Protein 3LEZ (pdb70)

Radius of gyration: 17.23 Å; Cα contacts (8 Å, |Δi|>4): 605; chains: 1; bounding box: 49×48×33 Å

Organism: Oceanobacillus iheyensis (strain DSM 14371 / CIP 107618 / JCM 11309 / KCTC 3954 / HTE831) (NCBI:txid221109)

Nearest PDB structures (foldseek):
  3lez-assembly1_A  TM=1.004E+00  e=1.311E-54  Oceanobacillus iheyensis
  2y91-assembly2_B  TM=9.901E-01  e=2.830E-39  Bacillus licheniformis
  6w34-assembly1_A  TM=9.879E-01  e=1.979E-39  Bacillus cereus ATCC 14579
  5zg6-assembly2_A  TM=9.882E-01  e=6.522E-39  Bacillus licheniformis
  6w33-assembly2_B  TM=9.896E-01  e=7.348E-39  Bacillus cereus ATCC 14579

Sequence (260 aa):
GSEDLKKLEEEFDVRLGVYAIDTGADKEISYRENERFAYTSTFKPLAVGAVLQTKSDEELEETIITYSEEDLVTTYSPITEQHVDEGMTLVEIADAAIIRRYSSDNTAGNLLLEEAMGGPDEELETTIILRDIIGDEETIEEMDRYETELNEAKPGDIRDTSTAKAMATTTLQQQYVLEDDVLDADRRREEEVLTNMLINNTTGDALIRAGVVPDGWTVGDKTGAGGYGTRNDIGIIIWPEGDEEPIVIAIMMSSSRDEEDADYDDKLIEKATEIVLQELRN

B-factor: mean 23.98, std 13.35, range [8.37, 74.89]

Solvent-accessible surface area: 11218 Å² total; per-residue (Å²): 90,20,130,67,0,132,130,6,19,150,102,30,89,20,78,0,0,0,18,0,48,0,42,31,56,125,83,82,13,20,13,93,45,101,57,80,4,6,1,0,11,0,0,0,0,0,0,0,0,0,1,9,58,65,46,47,90,126,70,14,134,98,76,40,101,19,43,107,147,72,37,43,105,134,4,35,46,0,90,114,59,34,144,100,7,7,30,6,53,89,0,2,41,1,0,0,57,75,18,0,16,2,0,0,12,15,0,1,101,29,13,52,6,8,89,98,0,30,74,40,0,73,117,37,62,6,146,24,0,42,2,59,36,83,8,49,119,2,27,72,16,112,79,91,34,84,98,0,7,0,8,0,88,11,0,0,54,4,0,31,52,0,5,47,68,121,36,2,103,70,104,31,56,110,58,0,23,68,12,1,49,83,10,67,49,0,105,42,2,0,50,42,8,20,66,146,55,52,57,6,0,0,0,6,3,39,25,23,31,2,1,24,0,0,0,0,0,0,58,2,112,59,149,78,105,19,0,0,0,0,0,0,1,10,61,124,123,116,129,22,112,96,68,40,112,3,0,30,77,0,0,69,23,0,13,112,73,6,80,149

CATH classification: 3.40.710.10

Secondary structure (DSSP, 8-state):
--HHHHHHHHHHT-EEEEEEEETTTTEEEEESTTSEEE-GGGGHHHHHHHHHHH--HHHHHSEE---GGGPPSS-TTGGG-TTT-EEHHHHHHHHHHH--HHHHHHHHHHTTSHHHHHHHHHHTT--S-B----TTGGG---TT--TTEEEHHHHHHHHHHHHTSSSS-HHHHHHHHHHHHT-SS-TTTGGGGS-TT-EEEEEEEEETTTEEEEEEEEE-TTTPPPEEEEEEEE-SSTT----THHHHHHHHHHHHHHT-

InterPro domains:
  IPR000871 Beta-lactamase, class-A [PR00118] (48-72)
  IPR000871 Beta-lactamase, class-A [PR00118] (79-96)
  IPR000871 Beta-lactamase, class-A [PR00118] (119-144)
  IPR000871 Beta-lactamase, class-A [PR00118] (155-179)
  IPR000871 Beta-lactamase, class-A [PR00118] (181-206)
  IPR000871 Beta-lactamase, class-A [PR00118] (217-232)
  IPR000871 Beta-lactamase, class-A [PR00118] (234-249)
  IPR000871 Beta-lactamase, class-A [PTHR35333] (40-302)
  IPR012338 Beta-lactamase/transpeptidase-like [G3DSA:3.40.710.10] (45-304)
  IPR012338 Beta-lactamase/transpeptidase-like [SSF56601] (47-300)
  IPR023650 Beta-lactamase, class-A active site [PS00146] (81-96)
  IPR045155 Beta-lactamase class A, catalytic domain [PF13354] (47-301)

Foldseek 3Di:
DDDVLVVLCVVFVWDKWKWKAFPQLRDIDTDQQFDKWQCALLCLLLLLLLCLLPDDPCLQADFDADAPVLADPAAVPVNVQNPPGDGLLVLSLCCFQVVGQSSQVVSQVSQPHQVSSVVSLVVLPQPFAAEDDGPPVSQQTPPPDRYNMGGFNSSLVSVCCRQPNPSHDPVSSVSSQVSQQNRDPDCLALVLQDDPQKTKGKGWRAGFQQKTKMWIKIQGHDRRGIMTMIMIMGHDDGHDHGDRVSRSVVNNVRCVVSVD

Structure (mmCIF, N/CA/C/O backbone):
data_3LEZ
#
_entry.id   3LEZ
#
_cell.length_a   55.980
_cell.length_b   55.980
_cell.length_c   165.890
_cell.angle_alpha   90.00
_cell.angle_beta   90.00
_cell.angle_gamma   120.00
#
_symmetry.space_group_name_H-M   'P 31 2 1'
#
loop_
_entity.id
_entity.type
_entity.pdbx_description
1 polymer Beta-lactamase
2 non-polymer 'CALCIUM ION'
3 non-polymer 'CHLORIDE ION'
4 non-polymer '4-(2-HYDROXYETHYL)-1-PIPERAZINE ETHANESULFONIC ACID'
5 water water
#
loop_
_atom_site.group_PDB
_atom_site.id
_atom_site.type_symbol
_atom_site.label_atom_id
_atom_site.label_alt_id
_atom_site.label_comp_id
_atom_site.label_asym_id
_atom_site.label_entity_id
_atom_site.label_seq_id
_atom_site.pdbx_PDB_ins_code
_atom_site.Cartn_x
_atom_site.Cartn_y
_atom_site.Cartn_z
_atom_site.occupancy
_atom_site.B_iso_or_equiv
_atom_site.auth_seq_id
_atom_site.auth_comp_id
_atom_site.auth_asym_id
_atom_site.auth_atom_id
_atom_site.pdbx_PDB_model_num
ATOM 1 N N . GLY A 1 1 ? -3.606 0.976 4.260 0.59 44.84 45 GLY A N 1
ATOM 2 C CA . GLY A 1 1 ? -4.547 -0.062 4.682 0.59 45.73 45 GLY A CA 1
ATOM 3 C C . GLY A 1 1 ? -5.382 0.335 5.894 0.59 46.81 45 GLY A C 1
ATOM 4 O O . GLY A 1 1 ? -5.623 1.513 6.102 0.59 46.91 45 GLY A O 1
ATOM 5 N N . SER A 1 2 ? -5.826 -0.643 6.696 0.73 47.24 46 SER A N 1
ATOM 6 C CA . SER A 1 2 ? -6.760 -0.427 7.846 0.73 47.82 46 SER A CA 1
ATOM 7 C C . SER A 1 2 ? -6.518 0.699 8.868 0.73 47.67 46 SER A C 1
ATOM 8 O O . SER A 1 2 ? -5.435 0.933 9.287 0.73 47.07 46 SER A O 1
ATOM 11 N N . GLU A 1 3 ? -7.578 1.366 9.295 1.00 47.83 47 GLU A N 1
ATOM 12 C CA . GLU A 1 3 ? -7.441 2.676 9.919 1.00 47.00 47 GLU A CA 1
ATOM 13 C C . GLU A 1 3 ? -7.183 2.600 11.425 1.00 42.41 47 GLU A C 1
ATOM 14 O O . GLU A 1 3 ? -6.469 3.433 11.990 1.00 41.50 47 GLU A O 1
ATOM 20 N N . ASP A 1 4 ? -7.780 1.611 12.079 1.00 38.20 48 ASP A N 1
ATOM 21 C CA . ASP A 1 4 ? -7.518 1.393 13.495 1.00 34.89 48 ASP A CA 1
ATOM 22 C C . ASP A 1 4 ? -6.098 0.876 13.665 1.00 31.18 48 ASP A C 1
ATOM 23 O O . ASP A 1 4 ? -5.471 1.081 14.703 1.00 30.73 48 ASP A O 1
ATOM 28 N N . LEU A 1 5 ? -5.588 0.210 12.634 1.00 29.78 49 LEU A N 1
ATOM 29 C CA . LEU A 1 5 ? -4.207 -0.247 12.655 1.00 27.32 49 LEU A CA 1
ATOM 30 C C . LEU A 1 5 ? -3.256 0.948 12.601 1.00 27.47 49 LEU A C 1
ATOM 31 O O . LEU A 1 5 ? -2.216 0.952 13.257 1.00 27.50 49 LEU A O 1
ATOM 36 N N . LYS A 1 6 ? -3.619 1.969 11.831 1.00 29.69 50 LYS A N 1
ATOM 37 C CA . LYS A 1 6 ? -2.815 3.185 11.772 1.00 30.64 50 LYS A CA 1
ATOM 38 C C . LYS A 1 6 ? -2.711 3.839 13.151 1.00 30.56 50 LYS A C 1
ATOM 39 O O . LYS A 1 6 ? -1.645 4.318 13.544 1.00 30.76 50 LYS A O 1
ATOM 45 N N . LYS A 1 7 ? -3.818 3.843 13.888 1.00 30.54 51 LYS A N 1
ATOM 46 C CA . LYS A 1 7 ? -3.836 4.426 15.224 1.00 30.76 51 LYS A CA 1
ATOM 47 C C . LYS A 1 7 ? -2.849 3.729 16.154 1.00 28.62 51 LYS A C 1
ATOM 48 O O . LYS A 1 7 ? -2.234 4.375 17.003 1.00 28.27 51 LYS A O 1
ATOM 54 N N . LEU A 1 8 ? -2.708 2.413 15.995 1.00 27.48 52 LEU A N 1
ATOM 55 C CA . LEU A 1 8 ? -1.797 1.623 16.828 1.00 25.95 52 LEU A CA 1
ATOM 56 C C . LEU A 1 8 ? -0.358 2.099 16.709 1.00 24.90 52 LEU A C 1
ATOM 57 O O . LEU A 1 8 ? 0.386 2.083 17.684 1.00 25.02 52 LEU A O 1
ATOM 62 N N . GLU A 1 9 ? 0.042 2.498 15.505 1.00 26.22 53 GLU A N 1
ATOM 63 C CA . GLU A 1 9 ? 1.394 3.006 15.281 1.00 27.46 53 GLU A CA 1
ATOM 64 C C . GLU A 1 9 ? 1.748 4.188 16.159 1.00 28.43 53 GLU A C 1
ATOM 65 O O . GLU A 1 9 ? 2.847 4.251 16.703 1.00 29.18 53 GLU A O 1
ATOM 71 N N . GLU A 1 10 ? 0.830 5.145 16.258 1.00 29.04 54 GLU A N 1
ATOM 72 C CA . GLU A 1 10 ? 1.030 6.306 17.112 1.00 30.37 54 GLU A CA 1
ATOM 73 C C . GLU A 1 10 ? 0.965 5.918 18.586 1.00 29.98 54 GLU A C 1
ATOM 74 O O . GLU A 1 10 ? 1.771 6.381 19.395 1.00 31.69 54 GLU A O 1
ATOM 80 N N . GLU A 1 11 ? 0.005 5.070 18.941 1.00 29.71 55 GLU A N 1
ATOM 81 C CA . GLU A 1 11 ? -0.148 4.649 20.331 1.00 30.08 55 GLU A CA 1
ATOM 82 C C . GLU A 1 11 ? 1.131 4.003 20.849 1.00 29.17 55 GLU A C 1
ATOM 83 O O . GLU A 1 11 ? 1.521 4.215 22.003 1.00 31.91 55 GLU A O 1
ATOM 89 N N . PHE A 1 12 ? 1.786 3.223 19.992 1.00 25.79 56 PHE A N 1
ATOM 90 C CA . PHE A 1 12 ? 2.937 2.436 20.414 1.00 22.96 56 PHE A CA 1
ATOM 91 C C . PHE A 1 12 ? 4.269 2.933 19.856 1.00 22.46 56 PHE A C 1
ATOM 92 O O . PHE A 1 12 ? 5.315 2.345 20.128 1.00 22.71 56 PHE A O 1
ATOM 100 N N . ASP A 1 13 ? 4.226 4.023 19.092 1.00 23.02 57 ASP A N 1
ATOM 101 C CA . ASP A 1 13 ? 5.433 4.620 18.521 1.00 22.64 57 ASP A CA 1
ATOM 102 C C . ASP A 1 13 ? 6.227 3.594 17.722 1.00 21.88 57 ASP A C 1
ATOM 103 O O . ASP A 1 13 ? 7.435 3.419 17.931 1.00 21.24 57 ASP A O 1
ATOM 108 N N . VAL A 1 14 ? 5.539 2.917 16.808 1.00 19.50 58 VAL A N 1
ATOM 109 C CA . VAL A 1 14 ? 6.153 1.878 15.998 1.00 18.21 58 VAL A CA 1
ATOM 110 C C . VAL A 1 14 ? 5.828 2.048 14.526 1.00 18.19 58 VAL A C 1
ATOM 111 O O . VAL A 1 14 ? 4.952 2.827 14.142 1.00 21.60 58 VAL A O 1
ATOM 115 N N . ARG A 1 15 ? 6.561 1.295 13.714 1.00 16.49 59 ARG A N 1
ATOM 116 C CA . ARG A 1 15 ? 6.172 1.007 12.347 1.00 16.58 59 ARG A CA 1
ATOM 117 C C . ARG A 1 15 ? 5.570 -0.395 12.387 1.00 15.87 59 ARG A C 1
ATOM 118 O O . ARG A 1 15 ? 6.178 -1.317 12.927 1.00 15.18 59 ARG A O 1
ATOM 126 N N . LEU A 1 16 ? 4.367 -0.541 11.843 1.00 15.65 60 LEU A N 1
ATOM 127 C CA . LEU A 1 16 ? 3.582 -1.769 11.963 1.00 15.00 60 LEU A CA 1
ATOM 128 C C . LEU A 1 16 ? 3.234 -2.327 10.582 1.00 14.59 60 LEU A C 1
ATOM 129 O O . LEU A 1 16 ? 2.750 -1.584 9.727 1.00 16.20 60 LEU A O 1
ATOM 134 N N . GLY A 1 17 ? 3.473 -3.622 10.382 1.00 13.24 61 GLY A N 1
ATOM 135 C CA . GLY A 1 17 ? 3.084 -4.323 9.171 1.00 12.89 61 GLY A CA 1
ATOM 136 C C . GLY A 1 17 ? 2.139 -5.459 9.509 1.00 12.39 61 GLY A C 1
ATOM 137 O O . GLY A 1 17 ? 2.417 -6.267 10.392 1.00 13.70 61 GLY A O 1
ATOM 138 N N . VAL A 1 18 ? 1.017 -5.533 8.806 1.00 12.73 62 VAL A N 1
ATOM 139 C CA . VAL A 1 18 ? 0.026 -6.566 9.072 1.00 13.23 62 VAL A CA 1
ATOM 140 C C . VAL A 1 18 ? -0.487 -7.167 7.763 1.00 13.21 62 VAL A C 1
ATOM 141 O O . VAL A 1 18 ? -0.769 -6.436 6.802 1.00 13.18 62 VAL A O 1
ATOM 145 N N . TYR A 1 19 ? -0.600 -8.491 7.721 1.00 12.29 63 TYR A N 1
ATOM 146 C CA . TYR A 1 19 ? -1.291 -9.174 6.634 1.00 11.91 63 TYR A CA 1
ATOM 147 C C . TYR A 1 19 ? -2.083 -10.329 7.204 1.00 11.68 63 TYR A C 1
ATOM 148 O O . TYR A 1 19 ? -1.537 -11.172 7.898 1.00 12.80 63 TYR A O 1
ATOM 157 N N . ALA A 1 20 ? -3.364 -10.387 6.894 1.00 12.35 64 ALA A N 1
ATOM 158 C CA . ALA A 1 20 ? -4.182 -11.501 7.354 1.00 13.46 64 ALA A CA 1
ATOM 159 C C . ALA A 1 20 ? -5.212 -11.840 6.301 1.00 14.16 64 ALA A C 1
ATOM 160 O O . ALA A 1 20 ? -5.891 -10.957 5.780 1.00 16.43 64 ALA A O 1
ATOM 162 N N . ILE A 1 21 ? -5.330 -13.121 5.984 1.00 14.23 65 ILE A N 1
ATOM 163 C CA . ILE A 1 21 ? -6.304 -13.547 4.995 1.00 14.93 65 ILE A CA 1
ATOM 164 C C . ILE A 1 21 ? -7.149 -14.665 5.574 1.00 14.05 65 ILE A C 1
ATOM 165 O O . ILE A 1 21 ? -6.629 -15.642 6.125 1.00 14.63 65 ILE A O 1
ATOM 170 N N . ASP A 1 22 ? -8.459 -14.470 5.494 1.00 15.15 66 ASP A N 1
ATOM 171 C CA . ASP A 1 22 ? -9.431 -15.442 5.955 1.00 15.77 66 ASP A CA 1
ATOM 172 C C . ASP A 1 22 ? -9.771 -16.338 4.777 1.00 15.60 66 ASP A C 1
ATOM 173 O O . ASP A 1 22 ? -10.386 -15.889 3.800 1.00 16.33 66 ASP A O 1
ATOM 178 N N . THR A 1 23 ? -9.337 -17.593 4.841 1.00 15.23 67 THR A N 1
ATOM 179 C CA . THR A 1 23 ? -9.489 -18.493 3.702 1.00 16.06 67 THR A CA 1
ATOM 180 C C . THR A 1 23 ? -10.934 -18.932 3.497 1.00 17.73 67 THR A C 1
ATOM 181 O O . THR A 1 23 ? -11.291 -19.403 2.426 1.00 19.63 67 THR A O 1
ATOM 185 N N . GLY A 1 24 ? -11.770 -18.763 4.515 1.00 18.10 68 GLY A N 1
ATOM 186 C CA . GLY A 1 24 ? -13.168 -19.138 4.418 1.00 19.18 68 GLY A CA 1
ATOM 187 C C . GLY A 1 24 ? -14.027 -17.997 3.919 1.00 20.71 68 GLY A C 1
ATOM 188 O O . GLY A 1 24 ? -14.894 -18.192 3.074 1.00 23.39 68 GLY A O 1
ATOM 189 N N . ALA A 1 25 ? -13.778 -16.801 4.444 1.00 19.96 69 ALA A N 1
ATOM 190 C CA . ALA A 1 25 ? -14.538 -15.609 4.073 1.00 21.20 69 ALA A CA 1
ATOM 191 C C . ALA A 1 25 ? -14.000 -14.957 2.803 1.00 21.32 69 ALA A C 1
ATOM 192 O O . ALA A 1 25 ? -14.633 -14.063 2.242 1.00 24.25 69 ALA A O 1
ATOM 194 N N . ASP A 1 26 ? -12.828 -15.398 2.357 1.00 19.83 70 ASP A N 1
ATOM 195 C CA . ASP A 1 26 ? -12.225 -14.871 1.135 1.00 20.23 70 ASP A CA 1
ATOM 196 C C . ASP A 1 26 ? -12.044 -13.367 1.232 1.00 19.36 70 ASP A C 1
ATOM 197 O O . ASP A 1 26 ? -12.475 -12.618 0.342 1.00 20.29 70 ASP A O 1
ATOM 202 N N . LYS A 1 27 ? -11.395 -12.940 2.313 1.00 17.98 71 LYS A N 1
ATOM 203 C CA . LYS A 1 27 ? -11.246 -11.534 2.636 1.00 18.26 71 LYS A CA 1
ATOM 204 C C . LYS A 1 27 ? -9.879 -11.376 3.282 1.00 16.63 71 LYS A C 1
ATOM 205 O O . LYS A 1 27 ? -9.436 -12.264 4.024 1.00 16.69 71 LYS A O 1
ATOM 211 N N . GLU A 1 28 ? -9.192 -10.274 3.001 1.00 16.40 72 GLU A N 1
ATOM 212 C CA . GLU A 1 28 ? -7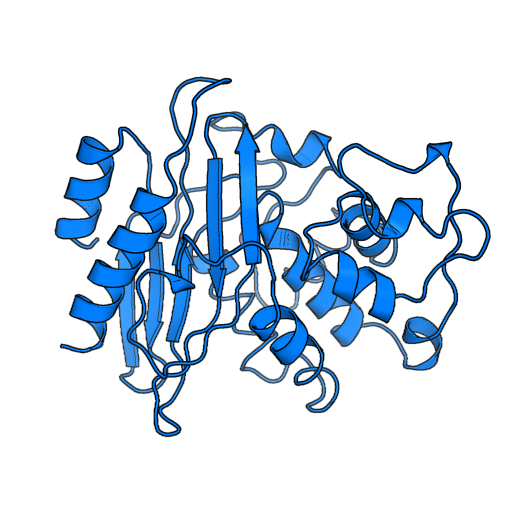.954 -9.978 3.719 1.00 17.40 72 GLU A CA 1
ATOM 213 C C . GLU A 1 28 ? -7.896 -8.558 4.215 1.00 15.95 72 GLU A C 1
ATOM 214 O O . GLU A 1 28 ? -8.558 -7.660 3.688 1.00 17.41 72 GLU A O 1
ATOM 220 N N . ILE A 1 29 ? -7.090 -8.380 5.245 1.00 15.87 73 ILE A N 1
ATOM 221 C CA . ILE A 1 29 ? -6.798 -7.083 5.796 1.00 16.70 73 ILE A CA 1
ATOM 222 C C . ILE A 1 29 ? -5.304 -6.87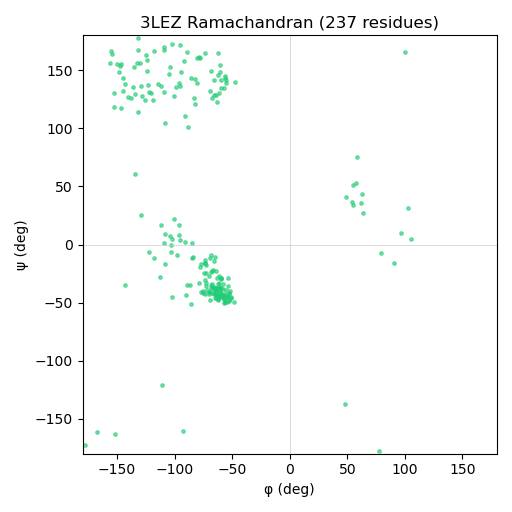7 5.764 1.00 15.46 73 ILE A C 1
ATOM 223 O O . ILE A 1 29 ? -4.560 -7.770 6.078 1.00 16.27 73 ILE A O 1
ATOM 228 N N . SER A 1 30 ? -4.887 -5.691 5.383 1.00 16.13 74 SER A N 1
ATOM 229 C CA . SER A 1 30 ? -3.495 -5.408 5.348 1.00 18.10 74 SER A CA 1
ATOM 230 C C . SER A 1 30 ? -3.123 -3.973 5.670 1.00 16.17 74 SER A C 1
ATOM 231 O O . SER A 1 30 ? -3.880 -3.088 5.451 1.00 18.63 74 SER A O 1
ATOM 234 N N . TYR A 1 31 ? -1.919 -3.808 6.156 1.00 15.30 75 TYR A N 1
ATOM 235 C CA . TYR A 1 31 ? -1.398 -2.512 6.536 1.00 14.80 75 TYR A CA 1
ATOM 236 C C . TYR A 1 31 ? 0.116 -2.541 6.394 1.00 13.94 75 TYR A C 1
ATOM 237 O O . TYR A 1 31 ? 0.759 -3.345 6.978 1.00 14.43 75 TYR A O 1
ATOM 246 N N . ARG A 1 32 ? 0.676 -1.702 5.526 1.00 15.06 76 ARG A N 1
ATOM 247 C CA . ARG A 1 32 ? 2.110 -1.711 5.250 1.00 14.58 76 ARG A CA 1
ATOM 248 C C . ARG A 1 32 ? 2.601 -3.126 4.970 1.00 14.89 76 ARG A C 1
ATOM 249 O O . ARG A 1 32 ? 3.689 -3.505 5.395 1.00 14.95 76 ARG A O 1
ATOM 257 N N . GLU A 1 33 ? 1.815 -3.894 4.225 1.00 13.90 77 GLU A N 1
ATOM 258 C CA . GLU A 1 33 ? 2.064 -5.325 4.088 1.00 13.74 77 GLU A CA 1
ATOM 259 C C . GLU A 1 33 ? 3.262 -5.655 3.198 1.00 13.72 77 GLU A C 1
ATOM 260 O O . GLU A 1 33 ? 3.730 -6.791 3.195 1.00 13.93 77 GLU A O 1
ATOM 266 N N . ASN A 1 34 ? 3.753 -4.661 2.457 1.00 13.82 78 ASN A N 1
ATOM 267 C CA . ASN A 1 34 ? 4.932 -4.844 1.611 1.00 15.35 78 ASN A CA 1
ATOM 268 C C . ASN A 1 34 ? 6.183 -4.133 2.119 1.00 15.68 78 ASN A C 1
ATOM 269 O O . ASN A 1 34 ? 7.188 -4.063 1.409 1.00 16.89 78 ASN A O 1
ATOM 274 N N . GLU A 1 35 ? 6.132 -3.597 3.336 1.00 15.19 79 GLU A N 1
ATOM 275 C CA . GLU A 1 35 ? 7.312 -2.964 3.912 1.00 15.54 79 GLU A CA 1
ATOM 276 C C . GLU A 1 35 ? 8.187 -4.004 4.596 1.00 14.60 79 GLU A C 1
ATOM 277 O O . GLU A 1 35 ? 7.680 -4.957 5.191 1.00 14.24 79 GLU A O 1
ATOM 283 N N . ARG A 1 36 ? 9.499 -3.826 4.499 1.00 14.65 80 ARG A N 1
ATOM 284 C CA . ARG A 1 36 ? 10.425 -4.794 5.081 1.00 14.36 80 ARG A CA 1
ATOM 285 C C . ARG A 1 36 ? 10.623 -4.630 6.576 1.00 13.38 80 ARG A C 1
ATOM 286 O O . ARG A 1 36 ? 10.732 -3.512 7.079 1.00 14.16 80 ARG A O 1
ATOM 294 N N . PHE A 1 37 ? 10.675 -5.774 7.252 1.00 13.20 81 PHE A N 1
ATOM 295 C CA . PHE A 1 37 ? 11.044 -5.873 8.658 1.00 12.72 81 PHE A CA 1
ATOM 296 C C . PHE A 1 37 ? 12.012 -7.041 8.785 1.00 11.55 81 PHE A C 1
ATOM 297 O O . PHE A 1 37 ? 11.953 -8.001 7.999 1.00 12.85 81 PHE A O 1
ATOM 305 N N . ALA A 1 38 ? 12.887 -6.997 9.787 1.00 12.81 82 ALA A N 1
ATOM 306 C CA . ALA A 1 38 ? 13.683 -8.174 10.120 1.00 12.39 82 ALA A CA 1
ATOM 307 C C . ALA A 1 38 ? 12.732 -9.277 10.596 1.00 11.63 82 ALA A C 1
ATOM 308 O O . ALA A 1 38 ? 11.890 -9.035 11.468 1.00 12.00 82 ALA A O 1
ATOM 310 N N . TYR A 1 39 ? 12.831 -10.480 10.036 1.00 10.75 83 TYR A N 1
ATOM 311 C CA . TYR A 1 39 ? 11.934 -11.547 10.465 1.00 11.05 83 TYR A CA 1
ATOM 312 C C . TYR A 1 39 ? 12.284 -12.134 11.839 1.00 10.34 83 TYR A C 1
ATOM 313 O O . TYR A 1 39 ? 11.405 -12.681 12.508 1.00 10.91 83 TYR A O 1
ATOM 322 N N . THR A 1 40 ? 13.549 -12.018 12.237 1.00 11.00 84 THR A N 1
ATOM 323 C CA . THR A 1 40 ? 14.036 -12.588 13.501 1.00 11.64 84 THR A CA 1
ATOM 324 C C . THR A 1 40 ? 13.568 -14.035 13.624 1.00 10.87 84 THR A C 1
ATOM 325 O O . THR A 1 40 ? 13.621 -14.773 12.639 1.00 11.13 84 THR A O 1
ATOM 329 N N . SER A 1 41 ? 13.112 -14.469 14.791 1.00 10.79 85 SER A N 1
ATOM 330 C CA . SER A 1 41 ? 12.849 -15.898 14.969 1.00 10.80 85 SER A CA 1
ATOM 331 C C . SER A 1 41 ? 11.670 -16.445 14.170 1.00 10.05 85 SER A C 1
ATOM 332 O O . SER A 1 41 ? 11.480 -17.658 14.106 1.00 11.15 85 SER A O 1
ATOM 335 N N . THR A 1 42 ? 10.892 -15.572 13.537 1.00 10.43 86 THR A N 1
ATOM 336 C CA . THR A 1 42 ? 9.785 -16.063 12.720 1.00 10.49 86 THR A CA 1
ATOM 337 C C . THR A 1 42 ? 10.238 -16.858 11.485 1.00 10.09 86 THR A C 1
ATOM 338 O O . THR A 1 42 ? 9.428 -17.553 10.886 1.00 10.86 86 THR A O 1
ATOM 342 N N . PHE A 1 43 ? 11.516 -16.793 11.115 1.00 10.06 87 PHE A N 1
ATOM 343 C CA . PHE A 1 43 ? 11.966 -17.651 10.020 1.00 10.43 87 PHE A CA 1
ATOM 344 C C . PHE A 1 43 ? 11.915 -19.121 10.412 1.00 10.16 87 PHE A C 1
ATOM 345 O O . PHE A 1 43 ? 11.870 -19.988 9.533 1.00 11.55 87 PHE A O 1
ATOM 353 N N . LYS A 1 44 ? 11.935 -19.422 11.717 1.00 10.34 88 LYS A N 1
ATOM 354 C CA . LYS A 1 44 ? 12.160 -20.800 12.136 1.00 10.41 88 LYS A CA 1
ATOM 355 C C . LYS A 1 44 ? 11.148 -21.816 11.562 1.00 10.51 88 LYS A C 1
ATOM 356 O O . LYS A 1 44 ? 11.558 -22.872 11.066 1.00 11.09 88 LYS A O 1
ATOM 362 N N . PRO A 1 45 ? 9.838 -21.505 11.595 1.00 10.10 89 PRO A N 1
ATOM 363 C CA . PRO A 1 45 ? 8.905 -22.478 11.003 1.00 10.30 89 PRO A CA 1
ATOM 364 C C . PRO A 1 45 ? 9.036 -22.582 9.475 1.0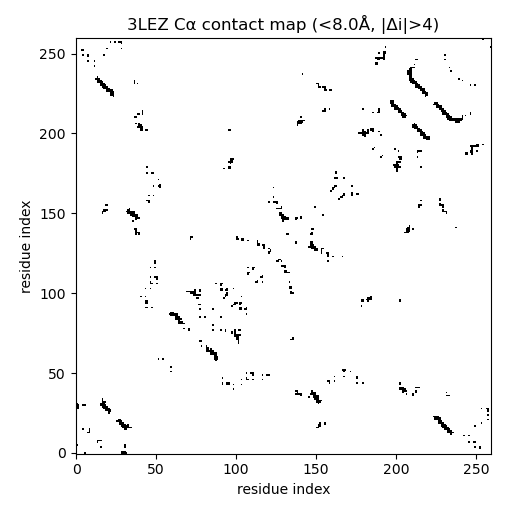0 10.20 89 PRO A C 1
ATOM 365 O O . PRO A 1 45 ? 8.668 -23.615 8.911 1.00 11.35 89 PRO A O 1
ATOM 369 N N . LEU A 1 46 ? 9.555 -21.547 8.814 1.00 10.55 90 LEU A N 1
ATOM 370 C CA . LEU A 1 46 ? 9.799 -21.648 7.370 1.00 11.18 90 LEU A CA 1
ATOM 371 C C . LEU A 1 46 ? 10.981 -22.575 7.103 1.00 11.00 90 LEU A C 1
ATOM 372 O O . LEU A 1 46 ? 10.948 -23.360 6.159 1.00 11.72 90 LEU A O 1
ATOM 377 N N . ALA A 1 47 ? 12.022 -22.493 7.934 1.00 11.43 91 ALA A N 1
ATOM 378 C CA . ALA A 1 47 ? 13.136 -23.421 7.831 1.00 11.72 91 ALA A CA 1
ATOM 379 C C . ALA A 1 47 ? 12.685 -24.856 8.122 1.00 10.70 91 ALA A C 1
ATOM 380 O O . ALA A 1 47 ? 13.089 -25.798 7.433 1.00 11.57 91 ALA A O 1
ATOM 382 N N . VAL A 1 48 ? 11.824 -25.028 9.126 1.00 10.99 92 VAL A N 1
ATOM 383 C CA . VAL A 1 48 ? 11.261 -26.344 9.410 1.00 11.52 92 VAL A CA 1
ATOM 384 C C . VAL A 1 48 ? 10.434 -26.857 8.233 1.00 11.28 92 VAL A C 1
ATOM 385 O O . VAL A 1 48 ? 10.563 -28.013 7.840 1.00 11.41 92 VAL A O 1
ATOM 389 N N . GLY A 1 49 ? 9.595 -25.988 7.672 1.00 11.00 93 GLY A N 1
ATOM 390 C CA . GLY A 1 49 ? 8.857 -26.334 6.465 1.00 11.82 93 GLY A CA 1
ATOM 391 C C . GLY A 1 49 ? 9.777 -26.835 5.366 1.00 11.40 93 GLY A C 1
ATOM 392 O O . GLY A 1 49 ? 9.528 -27.877 4.765 1.00 11.83 93 GLY A O 1
ATOM 393 N N . ALA A 1 50 ? 10.853 -26.097 5.111 1.00 11.95 94 ALA A N 1
ATOM 394 C CA . ALA A 1 50 ? 11.769 -26.463 4.036 1.00 12.70 94 ALA A CA 1
ATOM 395 C C . ALA A 1 50 ? 12.438 -27.803 4.318 1.00 12.74 94 ALA A C 1
ATOM 396 O O . ALA A 1 50 ? 12.662 -28.601 3.405 1.00 14.24 94 ALA A O 1
ATOM 398 N N . VAL A 1 51 ? 12.758 -28.052 5.582 1.00 13.07 95 VAL A N 1
ATOM 399 C CA . VAL A 1 51 ? 13.303 -29.337 5.990 1.00 13.08 95 VAL A CA 1
ATOM 400 C C . VAL A 1 51 ? 12.298 -30.472 5.739 1.00 12.84 95 VAL A C 1
ATOM 401 O O . VAL A 1 51 ? 12.630 -31.502 5.152 1.00 14.20 95 VAL A O 1
ATOM 405 N N . LEU A 1 52 ? 11.058 -30.267 6.162 1.00 12.86 96 LEU A N 1
ATOM 406 C CA . LEU A 1 52 ? 10.015 -31.266 5.961 1.00 12.78 96 LEU A CA 1
ATOM 407 C C . LEU A 1 52 ? 9.646 -31.446 4.485 1.00 12.98 96 LEU A C 1
ATOM 408 O O . LEU A 1 52 ? 9.120 -32.483 4.085 1.00 14.35 96 LEU A O 1
ATOM 413 N N . GLN A 1 53 ? 9.931 -30.430 3.680 1.00 12.94 97 GLN A N 1
ATOM 414 C CA . GLN A 1 53 ? 9.702 -30.486 2.239 1.00 13.81 97 GLN A CA 1
ATOM 415 C C . GLN A 1 53 ? 10.778 -31.301 1.515 1.00 14.49 97 GLN A C 1
ATOM 416 O O . GLN A 1 53 ? 10.480 -32.077 0.598 1.00 16.49 97 GLN A O 1
ATOM 422 N N . THR A 1 54 ? 12.031 -31.125 1.926 1.00 14.96 98 THR A N 1
ATOM 423 C CA . THR A 1 54 ? 13.166 -31.567 1.118 1.00 16.67 98 THR A CA 1
ATOM 424 C C . THR A 1 54 ? 13.939 -32.776 1.631 1.00 17.06 98 THR A C 1
ATOM 425 O O . THR A 1 54 ? 14.700 -33.368 0.877 1.00 17.79 98 THR A O 1
ATOM 429 N N . LYS A 1 55 ? 13.769 -33.133 2.903 1.00 17.55 99 LYS A N 1
ATOM 430 C CA . LYS A 1 55 ? 14.530 -34.238 3.489 1.00 17.65 99 LYS A CA 1
ATOM 431 C C . LYS A 1 55 ? 13.778 -35.564 3.433 1.00 18.56 99 LYS A C 1
ATOM 432 O O . LYS A 1 55 ? 12.553 -35.596 3.514 1.00 20.32 99 LYS A O 1
ATOM 438 N N . SER A 1 56 ? 14.526 -36.655 3.304 1.00 20.86 100 SER A N 1
ATOM 439 C CA . SER A 1 56 ? 13.965 -37.996 3.409 1.00 23.63 100 SER A CA 1
ATOM 440 C C . SER A 1 56 ? 13.634 -38.336 4.864 1.00 25.00 100 SER A C 1
ATOM 441 O O . SER A 1 56 ? 14.105 -37.667 5.778 1.00 25.13 100 SER A O 1
ATOM 444 N N . ASP A 1 57 ? 12.833 -39.380 5.071 1.00 26.94 101 ASP A N 1
ATOM 445 C CA . ASP A 1 57 ? 12.558 -39.893 6.416 1.00 27.31 101 ASP A CA 1
ATOM 446 C C . ASP A 1 57 ? 13.842 -40.186 7.194 1.00 31.42 101 ASP A C 1
ATOM 447 O O . ASP A 1 57 ? 13.967 -39.815 8.362 1.00 33.45 101 ASP A O 1
ATOM 452 N N . GLU A 1 58 ? 14.819 -40.891 6.605 1.00 34.23 102 GLU A N 1
ATOM 453 C CA . GLU A 1 58 ? 16.051 -41.179 7.203 1.00 35.54 102 GLU A CA 1
ATOM 454 C C . GLU A 1 58 ? 16.793 -39.890 7.651 1.00 35.10 102 GLU A C 1
ATOM 455 O O . GLU A 1 58 ? 17.348 -39.797 8.742 1.00 37.41 102 GLU A O 1
ATOM 461 N N . GLU A 1 59 ? 16.796 -38.917 6.742 1.00 33.39 103 GLU A N 1
ATOM 462 C CA . GLU A 1 59 ? 17.450 -37.659 7.050 1.00 30.60 103 GLU A CA 1
ATOM 463 C C . GLU A 1 59 ? 16.796 -36.972 8.255 1.00 29.22 103 GLU A C 1
ATOM 464 O O . GLU A 1 59 ? 17.476 -36.319 9.039 1.00 30.69 103 GLU A O 1
ATOM 470 N N . LEU A 1 60 ? 15.483 -37.138 8.409 1.00 28.85 104 LEU A N 1
ATOM 471 C CA . LEU A 1 60 ? 14.758 -36.546 9.535 1.00 29.91 104 LEU A CA 1
ATOM 472 C C . LEU A 1 60 ? 15.042 -37.258 10.856 1.00 32.08 104 LEU A C 1
ATOM 473 O O . LEU A 1 60 ? 14.884 -36.675 11.933 1.00 33.93 104 LEU A O 1
ATOM 478 N N . GLU A 1 61 ? 15.436 -38.524 10.763 1.00 32.24 105 GLU A N 1
ATOM 479 C CA . GLU A 1 61 ? 15.724 -39.338 11.940 1.00 34.19 105 GLU A CA 1
ATOM 480 C C . GLU A 1 61 ? 17.219 -39.379 12.241 1.00 33.95 105 GLU A C 1
ATOM 481 O O . GLU A 1 61 ? 17.637 -39.876 13.288 1.00 34.43 105 GLU A O 1
ATOM 487 N N . GLU A 1 62 ? 18.020 -38.859 11.316 1.00 32.43 106 GLU A N 1
ATOM 488 C CA . GLU A 1 62 ? 19.465 -38.799 11.494 1.00 30.78 106 GLU A CA 1
ATOM 489 C C . GLU A 1 62 ? 19.836 -37.989 12.733 1.00 29.88 106 GLU A C 1
ATOM 490 O O . GLU A 1 62 ? 19.208 -36.973 13.033 1.00 30.61 106 GLU A O 1
ATOM 496 N N . THR A 1 63 ? 20.858 -38.441 13.452 1.00 28.57 107 THR A N 1
ATOM 497 C CA . THR A 1 63 ? 21.357 -37.685 14.593 1.00 30.62 107 THR A CA 1
ATOM 498 C C . THR A 1 63 ? 22.323 -36.601 14.138 1.00 29.33 107 THR A C 1
ATOM 499 O O . THR A 1 63 ? 23.298 -36.875 13.433 1.00 31.68 107 THR A O 1
ATOM 503 N N . ILE A 1 64 ? 22.108 -35.346 14.509 1.00 26.62 108 ILE A N 1
ATOM 504 C CA A ILE A 1 64 ? 22.886 -34.229 14.229 0.64 26.08 108 ILE A CA 1
ATOM 505 C CA B ILE A 1 64 ? 22.908 -34.250 14.225 0.36 26.61 108 ILE A CA 1
ATOM 506 C C . ILE A 1 64 ? 23.739 -33.887 15.421 1.00 26.49 108 ILE A C 1
ATOM 507 O O . ILE A 1 64 ? 23.182 -33.667 16.475 1.00 26.59 108 ILE A O 1
ATOM 516 N N . THR A 1 65 ? 25.048 -33.913 15.310 1.00 28.41 109 THR A N 1
ATOM 517 C CA . THR A 1 65 ? 25.916 -33.603 16.429 1.00 29.31 109 THR A CA 1
ATOM 518 C C . THR A 1 65 ? 26.508 -32.216 16.282 1.00 28.62 109 THR A C 1
ATOM 519 O O . THR A 1 65 ? 26.657 -31.705 15.213 1.00 31.51 109 THR A O 1
ATOM 523 N N . TYR A 1 66 ? 26.838 -31.604 17.390 1.00 27.66 110 TYR A N 1
ATOM 524 C CA . TYR A 1 66 ? 27.358 -30.256 17.446 1.00 25.97 110 TYR A CA 1
ATOM 525 C C . TYR A 1 66 ? 28.185 -30.067 18.710 1.00 27.15 110 TYR A C 1
ATOM 526 O O . TYR A 1 66 ? 28.120 -30.897 19.543 1.00 27.94 110 TYR A O 1
ATOM 535 N N . SER A 1 67 ? 28.957 -29.006 18.804 1.00 27.51 111 SER A N 1
ATOM 536 C CA . SER A 1 67 ? 29.841 -28.833 19.952 1.00 29.49 111 SER A CA 1
ATOM 537 C C . SER A 1 67 ? 29.377 -27.709 20.871 1.00 29.19 111 SER A C 1
ATOM 538 O O . SER A 1 67 ? 28.519 -26.911 20.506 1.00 28.29 111 SER A O 1
ATOM 541 N N . GLU A 1 68 ? 29.969 -27.651 22.061 1.00 30.03 112 GLU A N 1
ATOM 542 C CA . GLU A 1 68 ? 29.702 -26.573 23.004 1.00 30.52 112 GLU A CA 1
ATOM 543 C C . GLU A 1 68 ? 29.975 -25.230 22.342 1.00 29.73 112 GLU A C 1
ATOM 544 O O . GLU A 1 68 ? 29.240 -24.262 22.539 1.00 29.07 112 GLU A O 1
ATOM 550 N N . GLU A 1 69 ? 31.034 -25.185 21.542 1.00 29.90 113 GLU A N 1
ATOM 551 C CA . GLU A 1 69 ? 31.435 -23.965 20.854 1.00 31.51 113 GLU A CA 1
ATOM 552 C C . GLU A 1 69 ? 30.390 -23.492 19.843 1.00 30.09 113 GLU A C 1
ATOM 553 O O . GLU A 1 69 ? 30.354 -22.314 19.488 1.00 32.41 113 GLU A O 1
ATOM 559 N N . ASP A 1 70 ? 29.542 -24.408 19.382 1.00 27.34 114 ASP A N 1
ATOM 560 C CA . ASP A 1 70 ? 28.518 -24.072 18.393 1.00 25.44 114 ASP A CA 1
ATOM 561 C C . ASP A 1 70 ? 27.322 -23.358 19.018 1.00 22.37 114 ASP A C 1
ATOM 562 O O . ASP A 1 70 ? 26.546 -22.705 18.325 1.00 24.01 114 ASP A O 1
ATOM 567 N N . LEU A 1 71 ? 27.166 -23.484 20.331 1.00 20.69 115 LEU A N 1
ATOM 568 C CA . LEU A 1 71 ? 26.006 -22.907 21.001 1.00 19.59 115 LEU A CA 1
ATOM 569 C C . LEU A 1 71 ? 26.041 -21.384 20.972 1.00 18.40 115 LEU A C 1
ATOM 570 O O . LEU A 1 71 ? 27.023 -20.767 21.390 1.00 22.42 115 LEU A O 1
ATOM 575 N N . VAL A 1 72 ? 24.967 -20.780 20.481 1.00 16.13 116 VAL A N 1
ATOM 576 C CA . VAL A 1 72 ? 24.829 -19.331 20.534 1.00 15.84 116 VAL A CA 1
ATOM 577 C C . VAL A 1 72 ? 23.874 -18.945 21.665 1.00 15.56 116 VAL A C 1
ATOM 578 O O . VAL A 1 72 ? 23.253 -19.813 22.285 1.00 16.24 116 VAL A O 1
ATOM 582 N N . THR A 1 73 ? 23.763 -17.650 21.936 1.00 16.16 117 THR A N 1
ATOM 583 C CA A THR A 1 73 ? 22.897 -17.127 22.997 0.61 16.22 117 THR A CA 1
ATOM 584 C CA B THR A 1 73 ? 22.932 -17.210 23.048 0.39 16.52 117 THR A CA 1
ATOM 585 C C . THR A 1 73 ? 21.490 -17.700 22.913 1.00 14.83 117 THR A C 1
ATOM 586 O O . THR A 1 73 ? 20.931 -17.798 21.814 1.00 15.83 117 THR A O 1
ATOM 593 N N . TYR A 1 74 ? 20.914 -18.030 24.065 1.00 13.22 118 TYR A N 1
ATOM 594 C CA . TYR A 1 74 ? 19.552 -18.553 24.213 1.00 12.22 118 TYR A CA 1
ATOM 595 C C . TYR A 1 74 ? 19.288 -19.853 23.438 1.00 12.54 118 TYR A C 1
ATOM 596 O O . TYR A 1 74 ? 18.587 -19.874 22.412 1.00 12.98 118 TYR A O 1
ATOM 605 N N . SER A 1 75 ? 19.822 -20.938 23.992 1.00 12.77 119 SER A N 1
ATOM 606 C CA . SER A 1 75 ? 19.744 -22.271 23.412 1.00 13.59 119 SER A CA 1
ATOM 607 C C . SER A 1 75 ? 19.359 -23.271 24.508 1.00 13.06 119 SER A C 1
ATOM 608 O O . SER A 1 75 ? 20.103 -24.198 24.798 1.00 14.06 119 SER A O 1
ATOM 611 N N . PRO A 1 76 ? 18.177 -23.084 25.115 1.00 12.98 120 PRO A N 1
ATOM 612 C CA . PRO A 1 76 ? 17.818 -23.876 26.298 1.00 13.44 120 PRO A CA 1
ATOM 613 C C . PRO A 1 76 ? 17.752 -25.371 26.035 1.00 13.79 120 PRO A C 1
ATOM 614 O O . PRO A 1 76 ? 18.137 -26.154 26.907 1.00 15.09 120 PRO A O 1
ATOM 618 N N . ILE A 1 77 ? 17.270 -25.767 24.859 1.00 13.31 121 ILE A N 1
ATOM 619 C CA . ILE A 1 77 ? 17.110 -27.180 24.555 1.00 13.55 121 ILE A CA 1
ATOM 620 C C . ILE A 1 77 ? 18.401 -27.782 24.013 1.00 13.80 121 ILE A C 1
ATOM 621 O O . ILE A 1 77 ? 18.875 -28.804 24.505 1.00 14.88 121 ILE A O 1
ATOM 626 N N . THR A 1 78 ? 18.975 -27.140 23.001 1.00 14.26 122 THR A N 1
ATOM 627 C CA . THR A 1 78 ? 20.181 -27.670 22.381 1.00 14.88 122 THR A CA 1
ATOM 628 C C . THR A 1 78 ? 21.360 -27.716 23.359 1.00 15.42 122 THR A C 1
ATOM 629 O O . THR A 1 78 ? 22.225 -28.573 23.240 1.00 17.23 122 THR A O 1
ATOM 633 N N . GLU A 1 79 ? 21.388 -26.819 24.343 1.00 15.17 123 GLU A N 1
ATOM 634 C CA . GLU A 1 79 ? 22.500 -26.839 25.299 1.00 16.67 123 GLU A CA 1
ATOM 635 C C . GLU A 1 79 ? 22.450 -28.066 26.209 1.00 18.23 123 GLU A C 1
ATOM 636 O O . GLU A 1 79 ? 23.419 -28.355 26.908 1.00 21.15 123 GLU A O 1
ATOM 642 N N . GLN A 1 80 ? 21.327 -28.786 26.191 1.00 16.81 124 GLN A N 1
ATOM 643 C CA . GLN A 1 80 ? 21.196 -30.016 26.977 1.00 17.58 124 GLN A CA 1
ATOM 644 C C . GLN A 1 80 ? 21.741 -31.256 26.273 1.00 19.49 124 GLN A C 1
ATOM 645 O O . GLN A 1 80 ? 21.873 -32.302 26.900 1.00 23.02 124 GLN A O 1
ATOM 651 N N . HIS A 1 81 ? 22.043 -31.151 24.981 1.00 18.50 125 HIS A N 1
ATOM 652 C CA . HIS A 1 81 ? 22.332 -32.337 24.173 1.00 20.29 125 HIS A CA 1
ATOM 653 C C . HIS A 1 81 ? 23.629 -32.252 23.379 1.00 22.40 125 HIS A C 1
ATOM 654 O O . HIS A 1 81 ? 23.781 -32.929 22.360 1.00 23.44 125 HIS A O 1
ATOM 661 N N . VAL A 1 82 ? 24.569 -31.441 23.847 1.00 25.16 126 VAL A N 1
ATOM 662 C CA . VAL A 1 82 ? 25.871 -31.341 23.194 1.00 27.13 126 VAL A CA 1
ATOM 663 C C . VAL A 1 82 ? 26.543 -32.701 23.006 1.00 28.98 126 VAL A C 1
ATOM 664 O O . VAL A 1 82 ? 27.122 -32.972 21.956 1.00 29.56 126 VAL A O 1
ATOM 668 N N . ASP A 1 83 ? 26.466 -33.555 24.020 1.00 29.60 127 ASP A N 1
ATOM 669 C CA . ASP A 1 83 ? 27.196 -34.820 23.988 1.00 33.65 127 ASP A CA 1
ATOM 670 C C . ASP A 1 83 ? 26.604 -35.870 23.050 1.00 35.04 127 ASP A C 1
ATOM 671 O O . ASP A 1 83 ? 27.334 -36.696 22.503 1.00 37.34 127 ASP A O 1
ATOM 676 N N . GLU A 1 84 ? 25.290 -35.844 22.861 1.00 33.35 128 GLU A N 1
ATOM 677 C CA . GLU A 1 84 ? 24.619 -36.931 22.153 1.00 32.78 128 GLU A CA 1
ATOM 678 C C . GLU A 1 84 ? 23.922 -36.521 20.855 1.00 31.16 128 GLU A C 1
ATOM 679 O O . GLU A 1 84 ? 23.506 -37.379 20.077 1.00 32.33 128 GLU A O 1
ATOM 685 N N . GLY A 1 85 ? 23.789 -35.221 20.624 1.00 28.26 129 GLY A N 1
ATOM 686 C CA . GLY A 1 85 ? 23.117 -34.729 19.433 1.00 26.46 129 GLY A CA 1
ATOM 687 C C . GLY A 1 85 ? 21.598 -34.799 19.493 1.00 24.00 129 GLY A C 1
ATOM 688 O O . GLY A 1 85 ? 21.020 -35.198 20.506 1.00 24.48 129 GLY A O 1
ATOM 689 N N . MET A 1 86 ? 20.956 -34.397 18.397 1.00 22.47 130 MET A N 1
ATOM 690 C CA . MET A 1 86 ? 19.499 -34.350 18.292 1.00 20.97 130 MET A CA 1
ATOM 691 C C . MET A 1 86 ? 19.095 -34.682 16.858 1.00 20.62 130 MET A C 1
ATOM 692 O O . MET A 1 86 ? 19.875 -34.469 15.938 1.00 22.59 130 MET A O 1
ATOM 697 N N . THR A 1 87 ? 17.879 -35.182 16.654 1.00 22.75 131 THR A N 1
ATOM 698 C CA . THR A 1 87 ? 17.373 -35.368 15.293 1.00 22.70 131 THR A CA 1
ATOM 699 C C . THR A 1 87 ? 16.858 -34.041 14.738 1.00 23.04 131 THR A C 1
ATOM 700 O O . THR A 1 87 ? 16.574 -33.119 15.496 1.00 20.08 131 THR A O 1
ATOM 704 N N . LEU A 1 88 ? 16.736 -33.946 13.415 1.00 22.02 132 LEU A N 1
ATOM 705 C CA . LEU A 1 88 ? 16.178 -32.742 12.800 1.00 22.01 132 LEU A CA 1
ATOM 706 C C . LEU A 1 88 ? 14.768 -32.431 13.294 1.00 20.70 132 LEU A C 1
ATOM 707 O O . LEU A 1 88 ? 14.387 -31.265 13.400 1.00 21.05 132 LEU A O 1
ATOM 712 N N . VAL A 1 89 ? 13.984 -33.465 13.579 1.00 19.51 133 VAL A N 1
ATOM 713 C CA . VAL A 1 89 ? 12.638 -33.228 14.075 1.00 18.78 133 VAL A CA 1
ATOM 714 C C . VAL A 1 89 ? 12.689 -32.662 15.493 1.00 17.24 133 VAL A C 1
ATOM 715 O O . VAL A 1 89 ? 11.947 -31.743 15.811 1.00 16.07 133 VAL A O 1
ATOM 719 N N . GLU A 1 90 ? 13.581 -33.188 16.330 1.00 16.52 134 GLU A N 1
ATOM 720 C CA . GLU A 1 90 ? 13.764 -32.634 17.675 1.00 15.73 134 GLU A CA 1
ATOM 721 C C . GLU 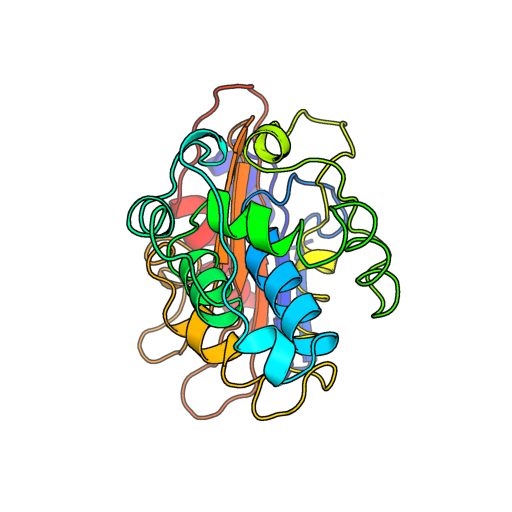A 1 90 ? 14.299 -31.207 17.613 1.00 14.57 134 GLU A C 1
ATOM 722 O O . GLU A 1 90 ? 13.899 -30.339 18.394 1.00 13.27 134 GLU A O 1
ATOM 728 N N . ILE A 1 91 ? 15.213 -30.957 16.684 1.00 14.41 135 ILE A N 1
ATOM 729 C CA . ILE A 1 91 ? 15.731 -29.614 16.476 1.00 15.10 135 ILE A CA 1
ATOM 730 C C . ILE A 1 91 ? 14.614 -28.667 16.026 1.00 13.57 135 ILE A C 1
ATOM 731 O O . ILE A 1 91 ? 14.495 -27.545 16.526 1.00 12.95 135 ILE A O 1
ATOM 736 N N . ALA A 1 92 ? 13.782 -29.128 15.098 1.00 13.55 136 ALA A N 1
ATOM 737 C CA . ALA A 1 92 ? 12.634 -28.346 14.650 1.00 14.00 136 ALA A CA 1
ATOM 738 C C . ALA A 1 92 ? 11.718 -27.982 15.817 1.00 13.11 136 ALA A C 1
ATOM 739 O O . ALA A 1 92 ? 11.268 -26.842 15.946 1.00 12.61 136 ALA A O 1
ATOM 741 N N . ASP A 1 93 ? 11.423 -28.974 16.652 1.00 12.81 137 ASP A N 1
ATOM 742 C CA . ASP A 1 93 ? 10.560 -28.748 17.805 1.00 12.48 137 ASP A CA 1
ATOM 743 C C . ASP A 1 93 ? 11.133 -27.662 18.724 1.00 11.94 137 ASP A C 1
ATOM 744 O O . ASP A 1 93 ? 10.417 -26.763 19.177 1.00 12.37 137 ASP A O 1
ATOM 749 N N . ALA A 1 94 ? 12.429 -27.750 18.996 1.00 11.55 138 ALA A N 1
ATOM 750 C CA . ALA A 1 94 ? 13.077 -26.784 19.868 1.00 11.48 138 ALA A CA 1
ATOM 751 C C . ALA A 1 94 ? 13.055 -25.380 19.268 1.00 10.54 138 ALA A C 1
ATOM 752 O O . ALA A 1 94 ? 12.828 -24.389 19.965 1.00 10.78 138 ALA A O 1
ATOM 754 N N . ALA A 1 95 ? 13.308 -25.295 17.965 1.00 10.94 139 ALA A N 1
ATOM 755 C CA . ALA A 1 95 ? 13.328 -24.004 17.287 1.00 10.49 139 ALA A CA 1
ATOM 756 C C . ALA A 1 95 ? 11.958 -23.344 17.324 1.00 10.29 139 ALA A C 1
ATOM 757 O O . ALA A 1 95 ? 11.838 -22.156 17.599 1.00 11.04 139 ALA A O 1
ATOM 759 N N . ILE A 1 96 ? 10.917 -24.109 17.031 1.00 10.24 140 ILE A N 1
ATOM 760 C CA A ILE A 1 96 ? 9.585 -23.523 16.958 0.59 10.37 140 ILE A CA 1
ATOM 761 C CA B ILE A 1 96 ? 9.568 -23.559 16.961 0.41 11.39 140 ILE A CA 1
ATOM 762 C C . ILE A 1 96 ? 8.973 -23.276 18.339 1.00 10.46 140 ILE A C 1
ATOM 763 O O . ILE A 1 96 ? 8.478 -22.185 18.604 1.00 11.50 140 ILE A O 1
ATOM 772 N N . ARG A 1 97 ? 9.005 -24.279 19.220 1.00 10.71 141 ARG A N 1
ATOM 773 C CA A ARG A 1 97 ? 8.259 -24.173 20.469 0.53 10.82 141 ARG A CA 1
ATOM 774 C CA B ARG A 1 97 ? 8.263 -24.185 20.476 0.47 11.08 141 ARG A CA 1
ATOM 775 C C . ARG A 1 97 ? 8.963 -23.362 21.547 1.00 10.81 141 ARG A C 1
ATOM 776 O O . ARG A 1 97 ? 8.305 -22.810 22.423 1.00 11.17 141 ARG A O 1
ATOM 791 N N . TYR A 1 98 ? 10.287 -23.283 21.470 1.00 10.53 142 TYR A N 1
ATOM 792 C CA . TYR A 1 98 ? 11.072 -22.576 22.485 1.00 11.13 142 TYR A CA 1
ATOM 793 C C . TYR A 1 98 ? 11.926 -21.448 21.911 1.00 11.40 142 TYR A C 1
ATOM 794 O O . TYR A 1 98 ? 12.537 -20.685 22.655 1.00 12.25 142 TYR A O 1
ATOM 803 N N . SER A 1 99 ? 11.967 -21.329 20.583 1.00 10.56 143 SER A N 1
ATOM 804 C CA A SER A 1 99 ? 12.786 -20.323 19.914 0.72 9.80 143 SER A CA 1
ATOM 805 C CA B SER A 1 99 ? 12.787 -20.295 19.952 0.28 11.71 143 SER A CA 1
ATOM 806 C C . SER A 1 99 ? 14.274 -20.517 20.211 1.00 11.17 143 SER A C 1
ATOM 807 O O . SER A 1 99 ? 15.040 -19.565 20.316 1.00 12.66 143 SER A O 1
ATOM 812 N N . ASP A 1 100 ? 14.676 -21.775 20.317 1.00 10.85 144 ASP A N 1
ATOM 813 C CA . ASP A 1 100 ? 16.067 -22.113 20.565 1.00 10.96 144 ASP A CA 1
ATOM 814 C C . ASP A 1 100 ? 16.933 -21.628 19.388 1.00 10.96 144 ASP A C 1
ATOM 815 O O . ASP A 1 100 ? 16.695 -21.999 18.233 1.00 11.18 144 ASP A O 1
ATOM 820 N N . ASN A 1 101 ? 17.933 -20.796 19.666 1.00 11.18 145 ASN A N 1
ATOM 821 C CA . ASN A 1 101 ? 18.701 -20.155 18.599 1.00 11.31 145 ASN A CA 1
ATOM 822 C C . ASN A 1 101 ? 19.691 -21.081 17.906 1.00 12.68 145 ASN A C 1
ATOM 823 O O . ASN A 1 101 ? 19.847 -21.016 16.677 1.00 13.04 145 ASN A O 1
ATOM 828 N N . THR A 1 102 ? 20.390 -21.923 18.666 1.00 12.38 146 THR A N 1
ATOM 829 C CA . THR A 1 102 ? 21.243 -22.918 18.020 1.00 13.49 146 THR A CA 1
ATOM 830 C C . THR A 1 102 ? 20.408 -23.866 17.165 1.00 13.18 146 THR A C 1
ATOM 831 O O . THR A 1 102 ? 20.838 -24.259 16.077 1.00 14.00 146 THR A O 1
ATOM 835 N N . ALA A 1 103 ? 19.213 -24.224 17.624 1.00 11.92 147 ALA A N 1
ATOM 836 C CA . ALA A 1 103 ? 18.327 -25.059 16.816 1.00 12.19 147 ALA A CA 1
ATOM 837 C C . ALA A 1 103 ? 18.055 -24.362 15.485 1.00 12.52 147 ALA A C 1
ATOM 838 O O . ALA A 1 103 ? 18.091 -24.990 14.423 1.00 13.13 147 ALA A O 1
ATOM 840 N N . GLY A 1 104 ? 17.807 -23.059 15.530 1.00 13.19 148 GLY A N 1
ATOM 841 C CA . GLY A 1 104 ? 17.644 -22.296 14.297 1.00 13.16 148 GLY A CA 1
ATOM 842 C C . GLY A 1 104 ? 18.837 -22.435 13.363 1.00 13.29 148 GLY A C 1
ATOM 843 O O . GLY A 1 104 ? 18.680 -22.647 12.154 1.00 13.09 148 GLY A O 1
ATOM 844 N N . ASN A 1 105 ? 20.035 -22.327 13.918 1.00 13.16 149 ASN A N 1
ATOM 845 C CA . ASN A 1 105 ? 21.256 -22.474 13.135 1.00 12.80 149 ASN A CA 1
ATOM 846 C C . ASN A 1 105 ? 21.430 -23.859 12.552 1.00 14.14 149 ASN A C 1
ATOM 847 O O . ASN A 1 105 ? 21.885 -23.994 11.420 1.00 15.19 149 ASN A O 1
ATOM 852 N N . LEU A 1 106 ? 21.061 -24.885 13.310 1.00 13.68 150 LEU A N 1
ATOM 853 C CA . LEU A 1 106 ? 21.163 -26.250 12.814 1.00 14.46 150 LEU A CA 1
ATOM 854 C C . LEU A 1 106 ? 20.202 -26.477 11.654 1.00 13.73 150 LEU A C 1
ATOM 855 O O . LEU A 1 106 ? 20.536 -27.177 10.696 1.00 14.75 150 LEU A O 1
ATOM 860 N N . LEU A 1 107 ? 19.023 -25.867 11.713 1.00 13.84 151 LEU A N 1
ATOM 861 C CA . LEU A 1 107 ? 18.096 -25.932 10.578 1.00 13.68 151 LEU A CA 1
ATOM 862 C C . LEU A 1 107 ? 18.667 -25.223 9.352 1.00 14.08 151 LEU A C 1
ATOM 863 O O . LEU A 1 107 ? 18.621 -25.757 8.235 1.00 13.96 151 LEU A O 1
ATOM 868 N N . LEU A 1 108 ? 19.208 -24.026 9.546 1.00 14.28 152 LEU A N 1
ATOM 869 C CA . LEU A 1 108 ? 19.806 -23.289 8.437 1.00 14.67 152 LEU A CA 1
ATOM 870 C C . LEU A 1 108 ? 20.917 -24.115 7.809 1.00 14.94 152 LEU A C 1
ATOM 871 O O . LEU A 1 108 ? 20.992 -24.242 6.585 1.00 15.57 152 LEU A O 1
ATOM 876 N N . GLU A 1 109 ? 21.781 -24.692 8.637 1.00 15.24 153 GLU A N 1
ATOM 877 C CA A GLU A 1 109 ? 22.890 -25.484 8.118 0.48 16.68 153 GLU A CA 1
ATOM 878 C CA B GLU A 1 109 ? 22.893 -25.497 8.137 0.52 16.76 153 GLU A CA 1
ATOM 879 C C . GLU A 1 109 ? 22.398 -26.719 7.364 1.00 16.26 153 GLU A C 1
ATOM 880 O O . GLU A 1 109 ? 22.930 -27.058 6.302 1.00 17.33 153 GLU A O 1
ATOM 891 N N . ALA A 1 110 ? 21.374 -27.380 7.892 1.00 16.23 154 ALA A N 1
ATOM 892 C CA . ALA A 1 110 ? 20.816 -28.564 7.242 1.00 17.02 154 ALA A CA 1
ATOM 893 C C . ALA A 1 110 ? 20.292 -28.247 5.846 1.00 15.91 154 ALA A C 1
ATOM 894 O O . ALA A 1 110 ? 20.274 -29.112 4.967 1.00 16.82 154 ALA A O 1
ATOM 896 N N . MET A 1 111 ? 19.859 -27.009 5.651 1.00 15.83 155 MET A N 1
ATOM 897 C CA . MET A 1 111 ? 19.329 -26.568 4.362 1.00 15.85 155 MET A CA 1
ATOM 898 C C . MET A 1 111 ? 20.397 -25.967 3.446 1.00 16.13 155 MET A C 1
ATOM 899 O O . MET A 1 111 ? 20.075 -25.521 2.348 1.00 18.03 155 MET A O 1
ATOM 904 N N . GLY A 1 112 ? 21.654 -25.950 3.886 1.00 16.62 156 GLY A N 1
ATOM 905 C CA . GLY A 1 112 ? 22.748 -25.460 3.058 1.00 16.76 156 GLY A CA 1
ATOM 906 C C . GLY A 1 112 ? 23.134 -24.015 3.323 1.00 17.35 156 GLY A C 1
ATOM 907 O O . GLY A 1 112 ? 23.922 -23.427 2.578 1.00 19.03 156 GLY A O 1
ATOM 908 N N . GLY A 1 113 ? 22.587 -23.452 4.397 1.00 16.25 157 GLY A N 1
ATOM 909 C CA . GLY A 1 113 ? 22.844 -22.072 4.764 1.00 16.47 157 GLY A CA 1
ATOM 910 C C . GLY A 1 113 ? 21.727 -21.136 4.341 1.00 15.68 157 GLY A C 1
ATOM 911 O O . GLY A 1 113 ? 20.868 -21.507 3.541 1.00 15.50 157 GLY A O 1
ATOM 912 N N . PRO A 1 114 ? 21.722 -19.910 4.894 1.00 15.88 158 PRO A N 1
ATOM 913 C CA . PRO A 1 114 ? 20.665 -18.938 4.596 1.00 16.49 158 PRO A CA 1
ATOM 914 C C . PRO A 1 114 ? 20.403 -18.729 3.104 1.00 16.25 158 PRO A C 1
ATOM 915 O O . PRO A 1 114 ? 19.244 -18.695 2.700 1.00 15.39 158 PRO A O 1
ATOM 919 N N . ASP A 1 115 ? 21.454 -18.572 2.304 1.00 15.90 159 ASP A N 1
ATOM 920 C CA . ASP A 1 115 ? 21.256 -18.293 0.890 1.00 16.94 159 ASP A CA 1
ATOM 921 C C . ASP A 1 115 ? 20.602 -19.462 0.157 1.00 16.87 159 ASP A C 1
ATOM 922 O O . ASP A 1 115 ? 19.773 -19.257 -0.735 1.00 17.82 159 ASP A O 1
ATOM 927 N N . GLU A 1 116 ? 20.958 -20.688 0.524 1.00 15.93 160 GLU A N 1
ATOM 928 C CA A GLU A 1 116 ? 20.346 -21.861 -0.097 0.57 17.43 160 GLU A CA 1
ATOM 929 C CA B GLU A 1 116 ? 20.341 -21.853 -0.102 0.43 16.87 160 GLU A CA 1
ATOM 930 C C . GLU A 1 116 ? 18.886 -22.010 0.337 1.00 16.16 160 GLU A C 1
ATOM 931 O O . GLU A 1 116 ? 18.015 -22.343 -0.476 1.00 16.90 160 GLU A O 1
ATOM 942 N N . LEU A 1 117 ? 18.605 -21.766 1.617 1.00 14.52 161 LEU A N 1
ATOM 943 C CA . LEU A 1 117 ? 17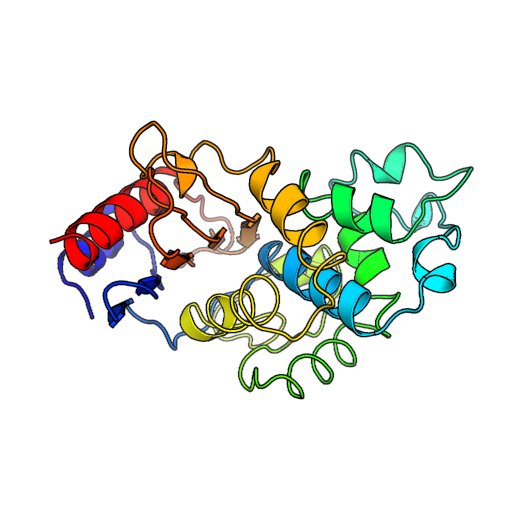.223 -21.812 2.073 1.00 13.90 161 LEU A CA 1
ATOM 944 C C . LEU A 1 117 ? 16.394 -20.771 1.320 1.00 13.91 161 LEU A C 1
ATOM 945 O O . LEU A 1 117 ? 15.269 -21.038 0.902 1.00 13.44 161 LEU A O 1
ATOM 950 N N . GLU A 1 118 ? 16.970 -19.590 1.135 1.00 12.71 162 GLU A N 1
ATOM 951 C CA . GLU A 1 118 ? 16.316 -18.538 0.378 1.00 13.93 162 GLU A CA 1
ATOM 952 C C . GLU A 1 118 ? 15.907 -19.038 -1.010 1.00 14.91 162 GLU A C 1
ATOM 953 O O . GLU A 1 118 ? 14.785 -18.796 -1.459 1.00 14.57 162 GLU A O 1
ATOM 959 N N . THR A 1 119 ? 16.805 -19.754 -1.678 1.00 15.62 163 THR A N 1
ATOM 960 C CA A THR A 1 119 ? 16.511 -20.269 -3.012 0.50 16.95 163 THR A CA 1
ATOM 961 C CA B THR A 1 119 ? 16.507 -20.266 -3.015 0.50 16.47 163 THR A CA 1
ATOM 962 C C . THR A 1 119 ? 15.360 -21.277 -2.984 1.00 17.03 163 THR A C 1
ATOM 963 O O . THR A 1 119 ? 14.520 -21.310 -3.887 1.00 16.87 163 THR A O 1
ATOM 970 N N . ILE A 1 120 ? 15.305 -22.093 -1.935 1.00 15.69 164 ILE A N 1
ATOM 971 C CA A ILE A 1 120 ? 14.214 -23.045 -1.824 0.34 16.01 164 ILE A CA 1
ATOM 972 C CA B ILE A 1 120 ? 14.215 -23.050 -1.753 0.66 16.68 164 ILE A CA 1
ATOM 973 C C . ILE A 1 120 ? 12.883 -22.322 -1.606 1.00 14.84 164 ILE A C 1
ATOM 974 O O . ILE A 1 120 ? 11.862 -22.702 -2.188 1.00 14.77 164 ILE A O 1
ATOM 983 N N . LEU A 1 121 ? 12.889 -21.262 -0.808 1.00 14.34 165 LEU A N 1
ATOM 984 C CA . LEU A 1 121 ? 11.665 -20.495 -0.619 1.00 13.57 165 LEU A CA 1
ATOM 985 C C . LEU A 1 121 ? 11.252 -19.755 -1.908 1.00 14.52 165 LEU A C 1
ATOM 986 O O . LEU A 1 121 ? 10.062 -19.648 -2.209 1.00 14.80 165 LEU A O 1
ATOM 991 N N . ARG A 1 122 ? 12.228 -19.259 -2.670 1.00 14.20 166 ARG A N 1
ATOM 992 C CA . ARG A 1 122 ? 11.935 -18.685 -3.989 1.00 14.61 166 ARG A CA 1
ATOM 993 C C . ARG A 1 122 ? 11.129 -19.670 -4.839 1.00 15.28 166 ARG A C 1
ATOM 994 O O . ARG A 1 122 ? 10.172 -19.294 -5.531 1.00 16.05 166 ARG A O 1
ATOM 1002 N N . ASP A 1 123 ? 11.529 -20.934 -4.789 1.00 16.17 167 ASP A N 1
ATOM 1003 C CA . ASP A 1 123 ? 10.936 -21.949 -5.650 1.00 18.57 167 ASP A CA 1
ATOM 1004 C C . ASP A 1 123 ? 9.523 -22.354 -5.236 1.00 18.70 167 ASP A C 1
ATOM 1005 O O . ASP A 1 123 ? 8.815 -22.969 -6.020 1.00 21.37 167 ASP A O 1
ATOM 1010 N N . ILE A 1 124 ? 9.102 -22.019 -4.015 1.00 16.94 168 ILE A N 1
ATOM 1011 C CA A ILE A 1 124 ? 7.693 -22.218 -3.660 0.92 17.38 168 ILE A CA 1
ATOM 1012 C CA B ILE A 1 124 ? 7.713 -22.217 -3.609 0.08 17.28 168 ILE A CA 1
ATOM 1013 C C . ILE A 1 124 ? 6.921 -20.913 -3.717 1.00 18.05 168 ILE A C 1
ATOM 1014 O O . ILE A 1 124 ? 5.782 -20.825 -3.250 1.00 21.37 168 ILE A O 1
ATOM 1023 N N . GLY A 1 125 ? 7.546 -19.900 -4.308 1.00 16.27 169 GLY A N 1
ATOM 1024 C CA . GLY A 1 125 ? 6.858 -18.663 -4.609 1.00 16.06 169 GLY A CA 1
ATOM 1025 C C . GLY A 1 125 ? 7.149 -17.458 -3.740 1.00 15.49 169 GLY A C 1
ATOM 1026 O O . GLY A 1 125 ? 6.522 -16.425 -3.912 1.00 17.43 169 GLY A O 1
ATOM 1027 N N . ASP A 1 126 ? 8.088 -17.566 -2.809 1.00 15.01 170 ASP A N 1
ATOM 1028 C CA . ASP A 1 126 ? 8.420 -16.418 -1.975 1.00 14.39 170 ASP A CA 1
ATOM 1029 C C . ASP A 1 126 ? 9.500 -15.601 -2.678 1.00 14.47 170 ASP A C 1
ATOM 1030 O O . ASP A 1 126 ? 10.678 -15.950 -2.637 1.00 15.26 170 ASP A O 1
ATOM 1035 N N . GLU A 1 127 ? 9.089 -14.509 -3.320 1.00 15.59 171 GLU A N 1
ATOM 1036 C CA A GLU A 1 127 ? 10.012 -13.672 -4.079 0.46 16.62 171 GLU A CA 1
ATOM 1037 C CA B GLU A 1 127 ? 10.011 -13.665 -4.078 0.54 16.70 171 GLU A CA 1
ATOM 1038 C C . GLU A 1 127 ? 10.653 -12.600 -3.207 1.00 15.60 171 GLU A C 1
ATOM 1039 O O . GLU A 1 127 ? 11.523 -11.864 -3.662 1.00 16.74 171 GLU A O 1
ATOM 1050 N N . THR A 1 128 ? 10.215 -12.531 -1.952 1.00 14.81 172 THR A N 1
ATOM 1051 C CA . THR A 1 128 ? 10.520 -11.417 -1.065 1.00 13.79 172 THR A CA 1
ATOM 1052 C C . THR A 1 128 ? 11.600 -11.676 -0.023 1.00 12.99 172 THR A C 1
ATOM 1053 O O . THR A 1 128 ? 12.461 -10.830 0.212 1.00 13.95 172 THR A O 1
ATOM 1057 N N . ILE A 1 129 ? 11.536 -12.826 0.638 1.00 12.45 173 ILE A N 1
ATOM 1058 C CA . ILE A 1 129 ? 12.432 -13.065 1.770 1.00 12.62 173 ILE A CA 1
ATOM 1059 C C . ILE A 1 129 ? 13.898 -12.979 1.334 1.00 13.16 173 ILE A C 1
ATOM 1060 O O . ILE A 1 129 ? 14.280 -13.502 0.279 1.00 14.23 173 ILE A O 1
ATOM 1065 N N . GLU A 1 130 ? 14.698 -12.282 2.132 1.00 13.37 174 GLU A N 1
ATOM 1066 C CA A GLU A 1 130 ? 16.126 -12.145 1.865 0.64 13.91 174 GLU A CA 1
ATOM 1067 C CA B GLU A 1 130 ? 16.122 -12.142 1.878 0.36 13.02 174 GLU A CA 1
ATOM 1068 C C . GLU A 1 130 ? 16.847 -12.656 3.107 1.00 13.90 174 GLU A C 1
ATOM 1069 O O . GLU A 1 130 ? 16.774 -12.034 4.175 1.00 13.46 174 GLU A O 1
ATOM 1080 N N . MET A 1 131 ? 17.511 -13.806 2.979 1.00 13.63 175 MET A N 1
ATOM 1081 C CA . MET A 1 131 ? 18.171 -14.447 4.128 1.00 13.69 175 MET A CA 1
ATOM 1082 C C . MET A 1 131 ? 19.669 -14.387 3.940 1.00 14.69 175 MET A C 1
ATOM 1083 O O . MET A 1 131 ? 20.156 -14.655 2.842 1.00 16.34 175 MET A O 1
ATOM 1088 N N . ASP A 1 132 ? 20.414 -14.062 4.994 1.00 15.16 176 ASP A N 1
ATOM 1089 C CA . ASP A 1 132 ? 21.864 -13.945 4.852 1.00 15.34 176 ASP A CA 1
ATOM 1090 C C . ASP A 1 132 ? 22.711 -14.423 6.018 1.00 15.61 176 ASP A C 1
ATOM 1091 O O . ASP A 1 132 ? 23.805 -14.942 5.809 1.00 17.62 176 ASP A O 1
ATOM 1096 N N . ARG A 1 133 ? 22.217 -14.242 7.240 1.00 14.90 177 ARG A N 1
ATOM 1097 C CA . ARG A 1 133 ? 23.026 -14.501 8.425 1.00 14.95 177 ARG A CA 1
ATOM 1098 C C . ARG A 1 133 ? 22.439 -15.604 9.297 1.00 14.33 177 ARG A C 1
ATOM 1099 O O . ARG A 1 133 ? 21.292 -16.015 9.121 1.00 15.44 177 ARG A O 1
ATOM 1107 N N . TYR A 1 134 ? 23.256 -16.084 10.229 1.00 14.91 178 TYR A N 1
ATOM 1108 C CA . TYR A 1 134 ? 22.828 -17.053 11.232 1.00 15.07 178 TYR A CA 1
ATOM 1109 C C . TYR A 1 134 ? 22.427 -16.341 12.521 1.00 14.76 178 TYR A C 1
ATOM 1110 O O . TYR A 1 134 ? 22.629 -15.135 12.652 1.00 14.98 178 TYR A O 1
ATOM 1119 N N . GLU A 1 135 ? 21.859 -17.088 13.468 1.00 14.40 179 GLU A N 1
ATOM 1120 C CA . GLU A 1 135 ? 21.653 -16.571 14.825 1.00 14.77 179 GLU A CA 1
ATOM 1121 C C . GLU A 1 135 ? 23.007 -16.334 15.488 1.00 15.75 179 GLU A C 1
ATOM 1122 O O . GLU A 1 135 ? 23.903 -17.149 15.319 1.00 16.93 179 GLU A O 1
ATOM 1128 N N . THR A 1 136 ? 23.167 -15.264 16.272 1.00 15.54 180 THR A N 1
ATOM 1129 C CA . THR A 1 136 ? 22.131 -14.277 16.555 1.00 16.35 180 THR A CA 1
ATOM 1130 C C . THR A 1 136 ? 22.314 -12.986 15.737 1.00 14.69 180 THR A C 1
ATOM 1131 O O . THR A 1 136 ? 21.565 -12.027 15.908 1.00 15.29 180 THR A O 1
ATOM 1135 N N . GLU A 1 137 ? 23.292 -12.967 14.833 1.00 16.20 181 GLU A N 1
ATOM 1136 C CA . GLU A 1 137 ? 23.540 -11.786 14.010 1.00 16.95 181 GLU A CA 1
ATOM 1137 C C . GLU A 1 137 ? 22.331 -11.386 13.159 1.00 15.26 181 GLU A C 1
ATOM 1138 O O . GLU A 1 137 ? 22.135 -10.206 12.875 1.00 15.99 181 GLU A O 1
ATOM 1144 N N . LEU A 1 138 ? 21.512 -12.361 12.771 1.00 14.18 182 LEU A N 1
ATOM 1145 C CA . LEU A 1 138 ? 20.355 -12.061 11.935 1.00 14.01 182 LEU A CA 1
ATOM 1146 C C . LEU A 1 138 ? 19.314 -11.186 12.640 1.00 14.00 182 LEU A C 1
ATOM 1147 O O . LEU A 1 138 ? 18.396 -10.682 12.001 1.00 14.24 182 LEU A O 1
ATOM 1152 N N . ASN A 1 139 ? 19.461 -11.000 13.954 1.00 14.12 183 ASN A N 1
ATOM 1153 C CA . ASN A 1 139 ? 18.530 -10.162 14.713 1.00 14.77 183 ASN A CA 1
ATOM 1154 C C . ASN A 1 139 ? 18.849 -8.668 14.703 1.00 14.70 183 ASN A C 1
ATOM 1155 O O . ASN A 1 139 ? 18.132 -7.886 15.326 1.00 16.44 183 ASN A O 1
ATOM 1160 N N . GLU A 1 140 ? 19.902 -8.264 13.996 1.00 15.44 184 GLU A N 1
ATOM 1161 C CA . GLU A 1 140 ? 20.340 -6.871 14.061 1.00 15.49 184 GLU A CA 1
ATOM 1162 C C . GLU A 1 140 ? 19.225 -5.868 13.739 1.00 16.27 184 GLU A C 1
ATOM 1163 O O . GLU A 1 140 ? 19.031 -4.887 14.465 1.00 16.50 184 GLU A O 1
ATOM 1169 N N . ALA A 1 141 ? 18.524 -6.106 12.632 1.00 15.51 185 ALA A N 1
ATOM 1170 C CA . ALA A 1 141 ? 17.340 -5.333 12.247 1.00 15.61 185 ALA A CA 1
ATOM 1171 C C . ALA A 1 141 ? 17.613 -3.852 11.998 1.00 15.13 185 ALA A C 1
ATOM 1172 O O . ALA A 1 141 ? 16.770 -3.000 12.277 1.00 17.28 185 ALA A O 1
ATOM 1174 N N . LYS A 1 142 ? 18.777 -3.541 11.439 1.00 17.11 186 LYS A N 1
ATOM 1175 C CA . LYS A 1 142 ? 19.081 -2.158 11.115 1.00 18.50 186 LYS A CA 1
ATOM 1176 C C . LYS A 1 142 ? 18.139 -1.660 10.029 1.00 19.23 186 LYS A C 1
ATOM 1177 O O . LYS A 1 142 ? 17.995 -2.305 8.994 1.00 19.26 186 LYS A O 1
ATOM 1183 N N . PRO A 1 143 ? 17.508 -0.531 10.256 1.00 20.37 187 PRO A N 1
ATOM 1184 C CA . PRO A 1 143 ? 16.604 0.024 9.241 1.00 21.76 187 PRO A CA 1
ATOM 1185 C C . PRO A 1 143 ? 17.290 0.263 7.893 1.00 21.99 187 PRO A C 1
ATOM 1186 O O . PRO A 1 143 ? 18.372 0.687 7.840 1.00 23.15 187 PRO A O 1
ATOM 1190 N N . GLY A 1 144 ? 16.601 -0.151 6.844 1.00 20.73 188 GLY A N 1
ATOM 1191 C CA . GLY A 1 144 ? 17.119 -0.075 5.475 1.00 21.50 188 GLY A CA 1
ATOM 1192 C C . GLY A 1 144 ? 18.096 -1.139 5.028 1.00 20.62 188 GLY A C 1
ATOM 1193 O O . GLY A 1 144 ? 18.446 -1.203 3.873 1.00 22.35 188 GLY A O 1
ATOM 1194 N N . ASP A 1 145 ? 18.539 -1.986 5.955 1.00 19.19 189 ASP A N 1
ATOM 1195 C CA . ASP A 1 145 ? 19.381 -3.114 5.693 1.00 18.32 189 ASP A CA 1
ATOM 1196 C C . ASP A 1 145 ? 18.490 -4.290 5.217 1.00 17.24 189 ASP A C 1
ATOM 1197 O O . ASP A 1 145 ? 17.617 -4.714 5.889 1.00 17.47 189 ASP A O 1
ATOM 1202 N N . ILE A 1 146 ? 18.738 -4.804 4.015 1.00 16.14 190 ILE A N 1
ATOM 1203 C CA . ILE A 1 146 ? 17.882 -5.861 3.477 1.00 16.50 190 ILE A CA 1
ATOM 1204 C C . ILE A 1 146 ? 18.146 -7.245 4.086 1.00 15.04 190 ILE A C 1
ATOM 1205 O O . ILE A 1 146 ? 17.327 -8.151 3.962 1.00 14.89 190 ILE A O 1
ATOM 1210 N N . ARG A 1 147 ? 19.293 -7.420 4.735 1.00 15.40 191 ARG A N 1
ATOM 1211 C CA . ARG A 1 147 ? 19.650 -8.744 5.226 1.00 15.28 191 ARG A CA 1
ATOM 1212 C C . ARG A 1 147 ? 18.656 -9.282 6.254 1.00 14.50 191 ARG A C 1
ATOM 1213 O O . ARG A 1 147 ? 18.312 -8.598 7.233 1.00 14.85 191 ARG A O 1
ATOM 1221 N N . ASP A 1 148 ? 18.208 -10.514 6.039 1.00 13.15 192 ASP A N 1
ATOM 1222 C CA . ASP A 1 148 ? 17.353 -11.209 7.007 1.00 12.40 192 ASP A CA 1
ATOM 1223 C C . ASP A 1 148 ? 16.029 -10.485 7.205 1.00 11.80 192 ASP A C 1
ATOM 1224 O O . ASP A 1 148 ? 15.527 -10.353 8.331 1.00 12.28 192 ASP A O 1
ATOM 1229 N N . THR A 1 149 ? 15.452 -10.047 6.089 1.00 12.05 193 THR A N 1
ATOM 1230 C CA . THR A 1 149 ? 14.171 -9.357 6.109 1.00 13.09 193 THR A CA 1
ATOM 1231 C C . THR A 1 149 ? 13.129 -10.026 5.226 1.00 11.81 193 THR A C 1
ATOM 1232 O O . THR A 1 149 ? 13.441 -10.774 4.288 1.00 13.11 193 THR A O 1
ATOM 1236 N N . SER A 1 150 ? 11.878 -9.733 5.537 1.00 12.22 194 SER A N 1
ATOM 1237 C CA . SER A 1 150 ? 10.776 -10.028 4.642 1.00 12.08 194 SER A CA 1
ATOM 1238 C C . SER A 1 150 ? 9.669 -9.023 4.903 1.00 12.98 194 SER A C 1
ATOM 1239 O O . SER A 1 150 ? 9.906 -7.976 5.511 1.00 13.81 194 SER A O 1
ATOM 1242 N N . THR A 1 151 ? 8.463 -9.332 4.448 1.00 12.33 195 THR A N 1
ATOM 1243 C CA . THR A 1 151 ? 7.321 -8.460 4.661 1.00 12.39 195 THR A CA 1
ATOM 1244 C C . THR A 1 151 ? 6.221 -9.264 5.334 1.00 11.22 195 THR A C 1
ATOM 1245 O O . THR A 1 151 ? 6.226 -10.494 5.289 1.00 11.56 195 THR A O 1
ATOM 1249 N N . ALA A 1 152 ? 5.247 -8.575 5.910 1.00 11.26 196 ALA A N 1
ATOM 1250 C CA . ALA A 1 152 ? 4.142 -9.288 6.537 1.00 11.00 196 ALA A CA 1
ATOM 1251 C C . ALA A 1 152 ? 3.404 -10.162 5.510 1.00 11.23 196 ALA A C 1
ATOM 1252 O O . ALA A 1 152 ? 3.041 -11.298 5.802 1.00 11.56 196 ALA A O 1
ATOM 1254 N N . LYS A 1 153 ? 3.172 -9.643 4.304 1.00 11.65 197 LYS A N 1
ATOM 1255 C CA . LYS A 1 153 ? 2.459 -10.441 3.312 1.00 11.90 197 LYS A CA 1
ATOM 1256 C C . LYS A 1 153 ? 3.248 -11.694 2.915 1.00 11.91 197 LYS A C 1
ATOM 1257 O O . LYS A 1 153 ? 2.687 -12.786 2.827 1.00 11.75 197 LYS A O 1
ATOM 1263 N N . ALA A 1 154 ? 4.552 -11.546 2.697 1.00 11.90 198 ALA A N 1
ATOM 1264 C CA . ALA A 1 154 ? 5.353 -12.697 2.286 1.00 11.69 198 ALA A CA 1
ATOM 1265 C C . ALA A 1 154 ? 5.468 -13.744 3.397 1.00 10.70 198 ALA A C 1
ATOM 1266 O O . ALA A 1 154 ? 5.394 -14.934 3.130 1.00 11.78 198 ALA A O 1
ATOM 1268 N N . MET A 1 155 ? 5.660 -13.302 4.641 1.00 11.00 199 MET A N 1
ATOM 1269 C CA . MET A 1 155 ? 5.747 -14.245 5.753 1.00 10.73 199 MET A CA 1
ATOM 1270 C C . MET A 1 155 ? 4.447 -15.017 5.910 1.00 10.41 199 MET A C 1
ATOM 1271 O O . MET A 1 155 ? 4.460 -16.237 6.081 1.00 10.91 199 MET A O 1
ATOM 1276 N N . ALA A 1 156 ? 3.320 -14.311 5.831 1.00 10.54 200 ALA A N 1
ATOM 1277 C CA . ALA A 1 156 ? 2.016 -14.965 5.947 1.00 10.85 200 ALA A CA 1
ATOM 1278 C C . ALA A 1 156 ? 1.818 -15.969 4.823 1.00 11.33 200 ALA A C 1
ATOM 1279 O O . ALA A 1 156 ? 1.403 -17.105 5.049 1.00 11.58 200 ALA A O 1
ATOM 1281 N N . THR A 1 157 ? 2.130 -15.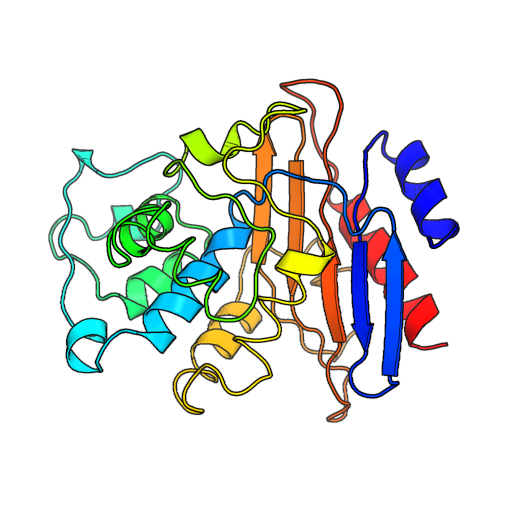552 3.598 1.00 11.37 201 THR A N 1
ATOM 1282 C CA A THR A 1 157 ? 1.892 -16.374 2.412 0.53 11.86 201 THR A CA 1
ATOM 1283 C CA B THR A 1 157 ? 1.834 -16.420 2.467 0.47 11.90 201 THR A CA 1
ATOM 1284 C C . THR A 1 157 ? 2.761 -17.631 2.406 1.00 11.96 201 THR A C 1
ATOM 1285 O O . THR A 1 157 ? 2.319 -18.723 2.058 1.00 12.26 201 THR A O 1
ATOM 1292 N N . THR A 1 158 ? 4.018 -17.472 2.794 1.00 11.15 202 THR A N 1
ATOM 1293 C CA . THR A 1 158 ? 4.899 -18.632 2.824 1.00 11.18 202 THR A CA 1
ATOM 1294 C C . THR A 1 158 ? 4.497 -19.615 3.940 1.00 11.20 202 THR A C 1
ATOM 1295 O O . THR A 1 158 ? 4.487 -20.826 3.740 1.00 11.58 202 THR A O 1
ATOM 1299 N N . LEU A 1 159 ? 4.142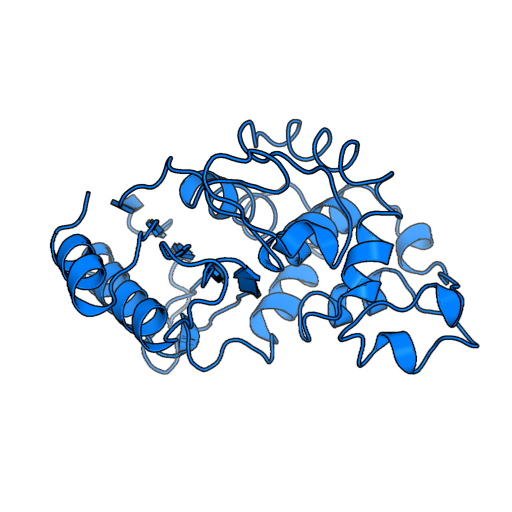 -19.092 5.111 1.00 11.20 203 LEU A N 1
ATOM 1300 C CA . LEU A 1 159 ? 3.627 -19.952 6.175 1.00 10.90 203 LEU A CA 1
ATOM 1301 C C . LEU A 1 159 ? 2.395 -20.710 5.693 1.00 11.15 203 LEU A C 1
ATOM 1302 O O . LEU A 1 159 ? 2.244 -21.898 5.943 1.00 11.48 203 LEU A O 1
ATOM 1307 N N . GLN A 1 160 ? 1.511 -20.003 4.998 1.00 11.06 204 GLN A N 1
ATOM 1308 C CA . GLN A 1 160 ? 0.322 -20.613 4.427 1.00 11.67 204 GLN A CA 1
ATOM 1309 C C . GLN A 1 160 ? 0.658 -21.775 3.499 1.00 11.29 204 GLN A C 1
ATOM 1310 O O . GLN A 1 160 ? 0.003 -22.813 3.534 1.00 11.97 204 GLN A O 1
ATOM 1316 N N . GLN A 1 161 ? 1.683 -21.609 2.670 1.00 11.91 205 GLN A N 1
ATOM 1317 C CA A GLN A 1 161 ? 2.073 -22.670 1.743 0.36 12.36 205 GLN A CA 1
ATOM 1318 C CA B GLN A 1 161 ? 2.051 -22.676 1.742 0.64 12.32 205 GLN A CA 1
ATOM 1319 C C . GLN A 1 161 ? 2.423 -23.948 2.495 1.00 11.78 205 GLN A C 1
ATOM 1320 O O . GLN A 1 161 ? 2.009 -25.044 2.118 1.00 12.98 205 GLN A O 1
ATOM 1331 N N . TYR A 1 162 ? 3.203 -23.805 3.561 1.00 11.44 206 TYR A N 1
ATOM 1332 C CA . TYR A 1 162 ? 3.631 -24.974 4.325 1.00 10.73 206 TYR A CA 1
ATOM 1333 C C . TYR A 1 162 ? 2.551 -25.576 5.207 1.00 10.96 206 TYR A C 1
ATOM 1334 O O . TYR A 1 162 ? 2.468 -26.794 5.330 1.00 11.95 206 TYR A O 1
ATOM 1343 N N . VAL A 1 163 ? 1.745 -24.730 5.843 1.00 10.45 207 VAL A N 1
ATOM 1344 C CA . VAL A 1 163 ? 0.805 -25.229 6.840 1.00 11.14 207 VAL A CA 1
ATOM 1345 C C . VAL A 1 163 ? -0.542 -25.631 6.235 1.00 11.85 207 VAL A C 1
ATOM 1346 O O . VAL A 1 163 ? -1.162 -26.596 6.681 1.00 13.58 207 VAL A O 1
ATOM 1350 N N . LEU A 1 164 ? -0.985 -24.898 5.213 1.00 11.81 208 LEU A N 1
ATOM 1351 C CA . LEU A 1 164 ? -2.327 -25.107 4.672 1.00 13.79 208 LEU A CA 1
ATOM 1352 C C . LEU A 1 164 ? -2.377 -25.680 3.259 1.00 14.54 208 LEU A C 1
ATOM 1353 O O . LEU A 1 164 ? -3.351 -26.328 2.888 1.00 17.74 208 LEU A O 1
ATOM 1358 N N . GLU A 1 165 ? -1.347 -25.421 2.462 1.00 14.37 209 GLU A N 1
ATOM 1359 C CA . GLU A 1 165 ? -1.336 -25.893 1.084 1.00 14.82 209 GLU A CA 1
ATOM 1360 C C . GLU A 1 165 ? -0.633 -27.243 0.995 1.00 15.33 209 GLU A C 1
ATOM 1361 O O . GLU A 1 165 ? -0.507 -27.946 2.002 1.00 16.45 209 GLU A O 1
ATOM 1367 N N . ASP A 1 166 ? -0.177 -27.627 -0.191 1.00 16.86 210 ASP A N 1
ATOM 1368 C CA A ASP A 1 166 ? 0.291 -28.994 -0.397 0.50 17.82 210 ASP A CA 1
ATOM 1369 C CA B ASP A 1 166 ? 0.291 -28.997 -0.388 0.50 17.58 210 ASP A CA 1
ATOM 1370 C C . ASP A 1 166 ? 1.795 -29.123 -0.601 1.00 16.39 210 ASP A C 1
ATOM 1371 O O . ASP A 1 166 ? 2.263 -30.078 -1.206 1.00 17.37 210 ASP A O 1
ATOM 1380 N N . VAL A 1 167 ? 2.557 -28.170 -0.082 1.00 14.81 211 VAL A N 1
ATOM 1381 C CA . VAL A 1 167 ? 4.007 -28.272 -0.180 1.00 14.48 211 VAL A CA 1
ATOM 1382 C C . VAL A 1 167 ? 4.521 -29.490 0.589 1.00 13.75 211 VAL A C 1
ATOM 1383 O O . VAL A 1 167 ? 5.445 -30.168 0.137 1.00 15.12 211 VAL A O 1
ATOM 1387 N N . LEU A 1 168 ? 3.908 -29.777 1.742 1.00 12.32 212 LEU A N 1
ATOM 1388 C CA . LEU A 1 168 ? 4.320 -30.898 2.586 1.00 12.21 212 LEU A CA 1
ATOM 1389 C C . LEU A 1 168 ? 3.357 -32.064 2.482 1.00 12.71 212 LEU A C 1
ATOM 1390 O O . LEU A 1 168 ? 2.150 -31.866 2.342 1.00 15.29 212 LEU A O 1
ATOM 1395 N N . ASP A 1 169 ? 3.888 -33.277 2.587 1.00 12.31 213 ASP A N 1
ATOM 1396 C CA . ASP A 1 169 ? 3.045 -34.453 2.741 1.00 12.97 213 ASP A CA 1
ATOM 1397 C C . ASP A 1 169 ? 2.160 -34.253 3.967 1.00 13.03 213 ASP A C 1
ATOM 1398 O O . ASP A 1 169 ? 2.593 -33.673 4.975 1.00 13.09 213 ASP A O 1
ATOM 1403 N N . ALA A 1 170 ? 0.937 -34.760 3.905 1.00 13.58 214 ALA A N 1
ATOM 1404 C CA . ALA A 1 170 ? -0.026 -34.549 4.988 1.00 14.78 214 ALA A CA 1
ATOM 1405 C C . ALA A 1 170 ? 0.510 -34.920 6.376 1.00 14.24 214 ALA A C 1
ATOM 1406 O O . ALA A 1 170 ? 0.256 -34.204 7.357 1.00 14.90 214 ALA A O 1
ATOM 1408 N N . ASP A 1 171 ? 1.254 -36.018 6.476 1.00 14.39 215 ASP A N 1
ATOM 1409 C CA . ASP A 1 171 ? 1.783 -36.414 7.781 1.00 15.14 215 ASP A CA 1
ATOM 1410 C C . ASP A 1 171 ? 2.763 -35.380 8.340 1.00 14.31 215 ASP A C 1
ATOM 1411 O O . ASP A 1 171 ? 2.686 -35.003 9.514 1.00 14.88 215 ASP A O 1
ATOM 1416 N N . ARG A 1 172 ? 3.644 -34.875 7.489 1.00 13.53 216 ARG A N 1
ATOM 1417 C CA . ARG A 1 172 ? 4.624 -33.882 7.910 1.00 13.06 216 ARG A CA 1
ATOM 1418 C C . ARG A 1 172 ? 3.970 -32.527 8.148 1.00 11.99 216 ARG A C 1
ATOM 1419 O O . ARG A 1 172 ? 4.387 -31.769 9.031 1.00 12.76 216 ARG A O 1
ATOM 1427 N N . ARG A 1 173 ? 2.935 -32.222 7.369 1.00 12.42 217 ARG A N 1
ATOM 1428 C CA A ARG A 1 173 ? 2.164 -31.000 7.557 0.59 12.16 217 ARG A CA 1
ATOM 1429 C CA B ARG A 1 173 ? 2.180 -30.991 7.564 0.41 12.38 217 ARG A CA 1
ATOM 1430 C C . ARG A 1 173 ? 1.570 -30.971 8.967 1.00 11.78 217 ARG A C 1
ATOM 1431 O O . ARG A 1 173 ? 1.572 -29.938 9.637 1.00 12.01 217 ARG A O 1
ATOM 1446 N N . GLU A 1 174 ? 1.071 -32.120 9.417 1.00 12.63 218 GLU A N 1
ATOM 1447 C CA A GLU A 1 174 ? 0.491 -32.244 10.750 0.28 14.08 218 GLU A CA 1
ATOM 1448 C CA B GLU A 1 174 ? 0.482 -32.217 10.749 0.36 14.24 218 GLU A CA 1
ATOM 1449 C CA C GLU A 1 174 ? 0.488 -32.234 10.750 0.36 14.29 218 GLU A CA 1
ATOM 1450 C C . GLU A 1 174 ? 1.546 -32.021 11.832 1.00 13.75 218 GLU A C 1
ATOM 1451 O O . GLU A 1 174 ? 1.296 -31.353 12.837 1.00 13.99 218 GLU A O 1
ATOM 1467 N N . VAL A 1 175 ? 2.735 -32.587 11.624 1.00 13.20 219 VAL A N 1
ATOM 1468 C CA . VAL A 1 175 ? 3.854 -32.389 12.546 1.00 13.61 219 VAL A CA 1
ATOM 1469 C C . VAL A 1 175 ? 4.167 -30.899 12.713 1.00 12.68 219 VAL A C 1
ATOM 1470 O O . VAL A 1 175 ? 4.261 -30.389 13.840 1.00 12.75 219 VAL A O 1
ATOM 1474 N N . LEU A 1 176 ? 4.309 -30.182 11.598 1.00 11.45 220 LEU A N 1
ATOM 1475 C CA . LEU A 1 176 ? 4.590 -28.750 11.666 1.00 10.97 220 LEU A CA 1
ATOM 1476 C C . LEU A 1 176 ? 3.442 -28.000 12.345 1.00 11.01 220 LEU A C 1
ATOM 1477 O O . LEU A 1 176 ? 3.651 -27.127 13.193 1.00 10.57 220 LEU A O 1
ATOM 1482 N N . THR A 1 177 ? 2.220 -28.325 11.952 1.00 11.27 221 THR A N 1
ATOM 1483 C CA . THR A 1 177 ? 1.043 -27.668 12.499 1.00 11.57 221 THR A CA 1
ATOM 1484 C C . THR A 1 177 ? 0.995 -27.804 14.023 1.00 11.86 221 THR A C 1
ATOM 1485 O O . THR A 1 177 ? 0.764 -26.832 14.742 1.00 11.59 221 THR A O 1
ATOM 1489 N N . ASN A 1 178 ? 1.248 -29.007 14.518 1.00 12.43 222 ASN A N 1
ATOM 1490 C CA . ASN A 1 178 ? 1.216 -29.236 15.955 1.00 13.48 222 ASN A CA 1
ATOM 1491 C C . ASN A 1 178 ? 2.346 -28.535 16.708 1.00 12.18 222 ASN A C 1
ATOM 1492 O O . ASN A 1 178 ? 2.136 -28.049 17.816 1.00 12.81 222 ASN A O 1
ATOM 1497 N N . MET A 1 179 ? 3.524 -28.425 16.105 1.00 11.90 223 MET A N 1
ATOM 1498 C CA . MET A 1 179 ? 4.586 -27.644 16.739 1.00 12.29 223 MET A CA 1
ATOM 1499 C C . MET A 1 179 ? 4.142 -26.197 16.930 1.00 10.46 223 MET A C 1
ATOM 1500 O O . MET A 1 179 ? 4.354 -25.602 17.997 1.00 11.57 223 MET A O 1
ATOM 1505 N N . LEU A 1 180 ? 3.515 -25.623 15.901 1.00 10.34 224 LEU A N 1
ATOM 1506 C CA . LEU A 1 180 ? 3.03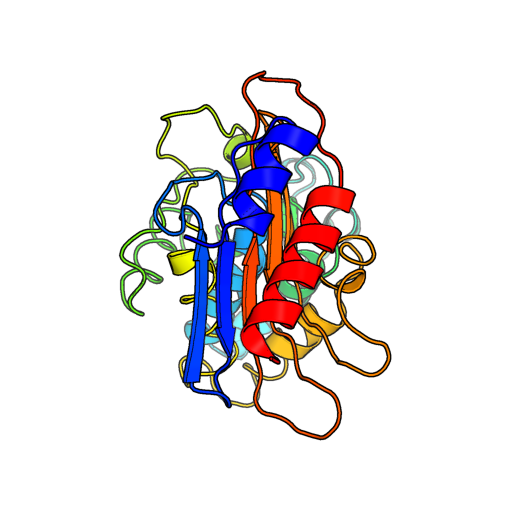9 -24.252 15.990 1.00 10.13 224 LEU A CA 1
ATOM 1507 C C . LEU A 1 180 ? 1.922 -24.114 17.031 1.00 9.56 224 LEU A C 1
ATOM 1508 O O . LEU A 1 180 ? 1.893 -23.151 17.801 1.00 10.11 224 LEU A O 1
ATOM 1513 N N . ILE A 1 181 ? 0.992 -25.061 17.041 1.00 10.60 225 ILE A N 1
ATOM 1514 C CA . ILE A 1 181 ? -0.103 -25.003 18.004 1.00 12.05 225 ILE A CA 1
ATOM 1515 C C . ILE A 1 181 ? 0.436 -25.080 19.433 1.00 11.56 225 ILE A C 1
ATOM 1516 O O . ILE A 1 181 ? -0.087 -24.436 20.334 1.00 12.36 225 ILE A O 1
ATOM 1521 N N . ASN A 1 182 ? 1.517 -25.828 19.616 1.00 11.24 226 ASN A N 1
ATOM 1522 C CA . ASN A 1 182 ? 2.103 -26.039 20.936 1.00 11.92 226 ASN A CA 1
ATOM 1523 C C . ASN A 1 182 ? 3.257 -25.097 21.262 1.00 11.33 226 ASN A C 1
ATOM 1524 O O . ASN A 1 182 ? 4.020 -25.339 22.197 1.00 13.01 226 ASN A O 1
ATOM 1529 N N . ASN A 1 183 ? 3.383 -24.008 20.510 1.00 10.91 227 ASN A N 1
ATOM 1530 C CA . ASN A 1 183 ? 4.376 -22.991 20.835 1.00 11.16 227 ASN A CA 1
ATOM 1531 C C . ASN A 1 183 ? 4.190 -22.508 22.280 1.00 11.19 227 ASN A C 1
ATOM 1532 O O . ASN A 1 183 ? 3.062 -22.327 22.733 1.00 12.86 227 ASN A O 1
ATOM 1537 N N . THR A 1 184 ? 5.296 -22.257 22.977 1.00 11.11 228 THR A N 1
ATOM 1538 C CA . THR A 1 184 ? 5.224 -21.808 24.367 1.00 11.38 228 THR A CA 1
ATOM 1539 C C . THR A 1 184 ? 5.476 -20.314 24.551 1.00 10.87 228 THR A C 1
ATOM 1540 O O . THR A 1 184 ? 5.319 -19.818 25.664 1.00 12.77 228 THR A O 1
ATOM 1544 N N . THR A 1 185 ? 5.858 -19.592 23.495 1.00 11.18 229 THR A N 1
ATOM 1545 C CA . THR A 1 185 ? 6.341 -18.219 23.662 1.00 11.98 229 THR A CA 1
ATOM 1546 C C . THR A 1 185 ? 5.340 -17.122 23.279 1.00 11.73 229 THR A C 1
ATOM 1547 O O . THR A 1 185 ? 5.653 -15.933 23.386 1.00 13.19 229 THR A O 1
ATOM 1551 N N . GLY A 1 186 ? 4.152 -17.502 22.823 1.00 12.29 230 GLY A N 1
ATOM 1552 C CA . GLY A 1 186 ? 3.257 -16.532 22.223 1.00 13.47 230 GLY A CA 1
ATOM 1553 C C . GLY A 1 186 ? 1.979 -16.188 22.970 1.00 11.98 230 GLY A C 1
ATOM 1554 O O . GLY A 1 186 ? 1.077 -15.593 22.391 1.00 13.03 230 GLY A O 1
ATOM 1555 N N . ASP A 1 187 ? 1.886 -16.510 24.261 1.00 13.24 231 ASP A N 1
ATOM 1556 C CA . ASP A 1 187 ? 0.618 -16.318 24.958 1.00 15.73 231 ASP A CA 1
ATOM 1557 C C . ASP A 1 187 ? 0.147 -14.858 25.006 1.00 15.72 231 ASP A C 1
ATOM 1558 O O . ASP A 1 187 ? -1.053 -14.606 25.079 1.00 18.23 231 ASP A O 1
ATOM 1563 N N . ALA A 1 188 ? 1.073 -13.903 24.959 1.00 14.96 232 ALA A N 1
ATOM 1564 C CA . ALA A 1 188 ? 0.713 -12.486 25.074 1.00 16.39 232 ALA A CA 1
ATOM 1565 C C . ALA A 1 188 ? 0.535 -11.782 23.727 1.00 16.43 232 ALA A C 1
ATOM 1566 O O . ALA A 1 188 ? 0.298 -10.583 23.681 1.00 17.08 232 ALA A O 1
ATOM 1568 N N . LEU A 1 189 ? 0.644 -12.525 22.632 1.00 13.82 233 LEU A N 1
ATOM 1569 C CA . LEU A 1 189 ? 0.644 -11.911 21.304 1.00 13.53 233 LEU A CA 1
ATOM 1570 C C . LEU A 1 189 ? -0.637 -12.271 20.540 1.00 13.39 233 LEU A C 1
ATOM 1571 O O . LEU A 1 189 ? -1.728 -11.965 21.016 1.00 14.20 233 LEU A O 1
ATOM 1576 N N . ILE A 1 190 ? -0.539 -12.906 19.372 1.00 13.21 234 ILE A N 1
ATOM 1577 C CA . ILE A 1 190 ? -1.758 -13.258 18.634 1.00 13.24 234 ILE A CA 1
ATOM 1578 C C . ILE A 1 190 ? -2.761 -13.999 19.530 1.00 13.26 234 ILE A C 1
ATOM 1579 O O . ILE A 1 190 ? -3.956 -13.697 19.532 1.00 14.60 234 ILE A O 1
ATOM 1584 N N . ARG A 1 191 ? -2.264 -14.960 20.302 1.00 13.38 235 ARG A N 1
ATOM 1585 C CA . ARG A 1 191 ? -3.122 -15.743 21.192 1.00 13.77 235 ARG A CA 1
ATOM 1586 C C . ARG A 1 191 ? -3.973 -14.890 22.127 1.00 15.61 235 ARG A C 1
ATOM 1587 O O . ARG A 1 191 ? -5.111 -15.247 22.428 1.00 17.21 235 ARG A O 1
ATOM 1595 N N . ALA A 1 192 ? -3.425 -13.766 22.583 1.00 14.82 236 ALA A N 1
ATOM 1596 C CA . ALA A 1 192 ? -4.140 -12.911 23.525 1.00 15.85 236 ALA A CA 1
ATOM 1597 C C . ALA A 1 192 ? -5.285 -12.137 22.866 1.00 18.10 236 ALA A C 1
ATOM 1598 O O . ALA A 1 192 ? -6.154 -11.607 23.559 1.00 20.29 236 ALA A O 1
ATOM 1600 N N . GLY A 1 193 ? -5.280 -12.069 21.532 1.00 17.30 237 GLY A N 1
ATOM 1601 C CA . GLY A 1 193 ? -6.292 -11.325 20.797 1.00 17.53 237 GLY A CA 1
ATOM 1602 C C . GLY A 1 193 ? -7.358 -12.164 20.114 1.00 19.03 237 GLY A C 1
ATOM 1603 O O . GLY A 1 193 ? -8.179 -11.638 19.356 1.00 21.28 237 GLY A O 1
ATOM 1604 N N . VAL A 1 194 ? -7.343 -13.468 20.374 1.00 20.12 238 VAL A N 1
ATOM 1605 C CA A VAL A 1 194 ? -8.309 -14.376 19.766 0.47 21.33 238 VAL A CA 1
ATOM 1606 C CA B VAL A 1 194 ? -8.276 -14.410 19.766 0.53 21.21 238 VAL A CA 1
ATOM 1607 C C . VAL A 1 194 ? -9.285 -14.887 20.812 1.00 23.13 238 VAL A C 1
ATOM 1608 O O . VAL A 1 194 ? -8.914 -15.115 21.963 1.00 25.20 238 VAL A O 1
ATOM 1615 N N . PRO A 1 195 ? -10.558 -15.045 20.422 1.00 24.66 239 PRO A N 1
ATOM 1616 C CA . PRO A 1 195 ? -11.569 -15.494 21.385 1.00 25.90 239 PRO A CA 1
ATOM 1617 C C . PRO A 1 195 ? -11.269 -16.869 21.973 1.00 27.14 239 PRO A C 1
ATOM 1618 O O . PRO A 1 195 ? -10.585 -17.681 21.344 1.00 26.31 239 PRO A O 1
ATOM 1622 N N . ASP A 1 196 ? -11.789 -17.122 23.171 1.00 29.96 240 ASP A N 1
ATOM 1623 C CA . ASP A 1 196 ? -11.654 -18.425 23.808 1.00 30.78 240 ASP A CA 1
ATOM 1624 C C . ASP A 1 196 ? -12.202 -19.516 22.902 1.00 29.92 240 ASP A C 1
ATOM 1625 O O . ASP A 1 196 ? -13.193 -19.308 22.204 1.00 30.45 240 ASP A O 1
ATOM 1630 N N . GLY A 1 197 ? -11.556 -20.677 22.912 1.00 29.13 241 GLY A N 1
ATOM 1631 C CA . GLY A 1 197 ? -12.041 -21.817 22.157 1.00 28.29 241 GLY A CA 1
ATOM 1632 C C . GLY A 1 197 ? -11.487 -21.912 20.748 1.00 27.27 241 GLY A C 1
ATOM 1633 O O . GLY A 1 197 ? -11.587 -22.956 20.109 1.00 30.34 241 GLY A O 1
ATOM 1634 N N . TRP A 1 198 ? -10.907 -20.821 20.256 1.00 25.20 242 TRP A N 1
ATOM 1635 C CA . TRP A 1 198 ? -10.273 -20.823 18.945 1.00 24.26 242 TRP A CA 1
ATOM 1636 C C . TRP A 1 198 ? -8.864 -21.388 19.072 1.00 24.38 242 TRP A C 1
ATOM 1637 O O . TRP A 1 198 ? -8.178 -21.140 20.066 1.00 27.86 242 TRP A O 1
ATOM 1648 N N . THR A 1 199 ? -8.436 -22.152 18.074 1.00 19.87 243 THR A N 1
ATOM 1649 C CA . THR A 1 199 ? -7.105 -22.750 18.092 1.00 18.34 243 THR A CA 1
ATOM 1650 C C . THR A 1 199 ? -6.121 -21.872 17.323 1.00 16.60 243 THR A C 1
ATOM 1651 O O . THR A 1 199 ? -6.446 -21.368 16.244 1.00 17.60 243 THR A O 1
ATOM 1655 N N . VAL A 1 200 ? -4.929 -21.681 17.884 1.00 14.79 244 VAL A N 1
ATOM 1656 C CA . VAL A 1 200 ? -3.903 -20.857 17.263 1.00 13.56 244 VAL A CA 1
ATOM 1657 C C . VAL A 1 200 ? -2.587 -21.612 17.198 1.00 12.54 244 VAL A C 1
ATOM 1658 O O . VAL A 1 200 ? -2.183 -22.263 18.172 1.00 13.41 244 VAL A O 1
ATOM 1662 N N . GLY A 1 201 ? -1.917 -21.523 16.048 1.00 12.06 245 GLY A N 1
ATOM 1663 C CA . GLY A 1 201 ? -0.529 -21.925 15.943 1.00 11.32 245 GLY A CA 1
ATOM 1664 C C . GLY A 1 201 ? 0.258 -20.674 15.642 1.00 11.84 245 GLY A C 1
ATOM 1665 O O . GLY A 1 201 ? -0.192 -19.847 14.859 1.00 14.18 245 GLY A O 1
ATOM 1666 N N . ASP A 1 202 ? 1.415 -20.488 16.259 1.00 10.42 246 ASP A N 1
ATOM 1667 C CA . ASP A 1 202 ? 2.171 -19.264 16.003 1.00 10.73 246 ASP A CA 1
ATOM 1668 C C . ASP A 1 202 ? 3.655 -19.426 16.237 1.00 10.07 246 ASP A C 1
ATOM 1669 O O . ASP A 1 202 ? 4.103 -20.386 16.875 1.00 10.68 246 ASP A O 1
ATOM 1674 N N . LYS A 1 203 ? 4.410 -18.466 15.712 1.00 10.10 247 LYS A N 1
ATOM 1675 C CA . LYS A 1 203 ? 5.820 -18.314 16.027 1.00 9.64 247 LYS A CA 1
ATOM 1676 C C . LYS A 1 203 ? 6.121 -16.833 16.215 1.00 9.77 247 LYS A C 1
ATOM 1677 O O . LYS A 1 203 ? 5.842 -16.009 15.336 1.00 10.36 247 LYS A O 1
ATOM 1683 N N . THR A 1 204 ? 6.701 -16.509 17.364 1.00 9.90 248 THR A N 1
ATOM 1684 C CA . THR A 1 204 ? 7.072 -15.148 17.711 1.00 10.15 248 THR A CA 1
ATOM 1685 C C . THR A 1 204 ? 8.477 -14.789 17.242 1.00 10.00 248 THR A C 1
ATOM 1686 O O . THR A 1 204 ? 9.285 -15.657 16.910 1.00 10.41 248 THR A O 1
ATOM 1690 N N . GLY A 1 205 ? 8.773 -13.501 17.256 1.00 10.46 249 GLY A N 1
ATOM 1691 C CA . GLY A 1 205 ? 10.130 -13.035 17.071 1.00 11.09 249 GLY A CA 1
ATOM 1692 C C . GLY A 1 205 ? 10.372 -11.735 17.808 1.00 10.09 249 GLY A C 1
ATOM 1693 O O . GLY A 1 205 ? 9.433 -10.979 18.073 1.00 11.50 249 GLY A O 1
ATOM 1694 N N . ALA A 1 206 ? 11.639 -11.491 18.138 1.00 12.54 250 ALA A N 1
ATOM 1695 C CA . ALA A 1 206 ? 12.088 -10.250 18.766 1.00 13.12 250 ALA A CA 1
ATOM 1696 C C . ALA A 1 206 ? 13.508 -9.989 18.289 1.00 16.12 250 ALA A C 1
ATOM 1697 O O . ALA A 1 206 ? 14.272 -10.926 18.058 1.00 18.22 250 ALA A O 1
ATOM 1699 N N . GLY A 1 207 ? 13.885 -8.728 18.164 1.00 16.95 251 GLY A N 1
ATOM 1700 C CA . GLY A 1 207 ? 15.225 -8.423 17.715 1.00 16.15 251 GLY A CA 1
ATOM 1701 C C . GLY A 1 207 ? 15.573 -6.969 17.914 1.00 14.70 251 GLY A C 1
ATOM 1702 O O . GLY A 1 207 ? 14.935 -6.256 18.694 1.00 16.60 251 GLY A O 1
ATOM 1703 N N . GLY A 1 208 ? 16.597 -6.532 17.198 1.00 15.49 252 GLY A N 1
ATOM 1704 C CA . GLY A 1 208 ? 17.081 -5.174 17.312 1.00 16.06 252 GLY A CA 1
ATOM 1705 C C . GLY A 1 208 ? 16.061 -4.127 16.907 1.00 16.60 252 GLY A C 1
ATOM 1706 O O . GLY A 1 208 ? 15.056 -4.436 16.261 1.00 15.85 252 GLY A O 1
ATOM 1707 N N . TYR A 1 209 ? 16.329 -2.879 17.283 1.00 16.71 253 TYR A N 1
ATOM 1708 C CA . TYR A 1 209 ? 15.461 -1.758 16.928 1.00 17.40 253 TYR A CA 1
ATOM 1709 C C . TYR A 1 209 ? 14.011 -2.008 17.342 1.00 16.27 253 TYR A C 1
ATOM 1710 O O . TYR A 1 209 ? 13.074 -1.602 16.654 1.00 18.27 253 TYR A O 1
ATOM 1719 N N . GLY A 1 210 ? 13.836 -2.667 18.485 1.00 15.72 254 GLY A N 1
ATOM 1720 C CA . GLY A 1 210 ? 12.510 -2.901 19.032 1.00 15.66 254 GLY A CA 1
ATOM 1721 C C . GLY A 1 210 ? 11.624 -3.774 18.155 1.00 14.99 254 GLY A C 1
ATOM 1722 O O . GLY A 1 210 ? 10.400 -3.671 18.209 1.00 16.95 254 GLY A O 1
ATOM 1723 N N . THR A 1 211 ? 12.231 -4.649 17.359 1.00 13.59 255 THR A N 1
ATOM 1724 C CA . THR A 1 211 ? 11.462 -5.518 16.473 1.00 13.03 255 THR A CA 1
ATOM 1725 C C . THR A 1 211 ? 10.673 -6.554 17.270 1.00 12.05 255 THR A C 1
ATOM 1726 O O . THR A 1 211 ? 11.202 -7.201 18.178 1.00 14.54 255 THR A O 1
ATOM 1730 N N . ARG A 1 212 ? 9.398 -6.695 16.937 1.00 11.69 256 ARG A N 1
ATOM 1731 C CA . ARG A 1 212 ? 8.512 -7.627 17.629 1.00 11.55 256 ARG A CA 1
ATOM 1732 C C . ARG A 1 212 ? 7.502 -8.166 16.622 1.00 11.22 256 ARG A C 1
ATOM 1733 O O . ARG A 1 212 ? 6.702 -7.399 16.074 1.00 11.73 256 ARG A O 1
ATOM 1741 N N . ASN A 1 213 ? 7.546 -9.480 16.399 1.00 10.74 257 ASN A N 1
ATOM 1742 C CA . ASN A 1 213 ? 6.750 -10.119 15.350 1.00 10.28 257 ASN A CA 1
ATOM 1743 C C . ASN A 1 213 ? 5.987 -11.314 15.883 1.00 9.99 257 ASN A C 1
ATOM 1744 O O . ASN A 1 213 ? 6.412 -11.944 16.857 1.00 10.75 257 ASN A O 1
ATOM 1749 N N . ASP A 1 214 ? 4.897 -11.674 15.213 1.00 10.38 258 ASP A N 1
ATOM 1750 C CA . ASP A 1 214 ? 4.233 -12.943 15.472 1.00 9.99 258 ASP A CA 1
ATOM 1751 C C . ASP A 1 214 ? 3.530 -13.339 14.180 1.00 9.54 258 ASP A C 1
ATOM 1752 O O . ASP A 1 214 ? 2.826 -12.523 13.588 1.00 11.05 258 ASP A O 1
ATOM 1757 N N . ILE A 1 215 ? 3.739 -14.580 13.751 1.00 9.56 259 ILE A N 1
ATOM 1758 C CA . ILE A 1 215 ? 3.057 -15.106 12.566 1.00 10.40 259 ILE A CA 1
ATOM 1759 C C . ILE A 1 215 ? 2.330 -16.372 12.968 1.00 9.90 259 ILE A C 1
ATOM 1760 O O . ILE A 1 215 ? 2.761 -17.077 13.886 1.00 11.29 259 ILE A O 1
ATOM 1765 N N . GLY A 1 216 ? 1.217 -16.667 12.315 1.00 10.58 260 GLY A N 1
ATOM 1766 C CA . GLY A 1 216 ? 0.474 -17.835 12.717 1.00 11.30 260 GLY A CA 1
ATOM 1767 C C . GLY A 1 216 ? -0.751 -18.134 11.890 1.00 11.29 260 GLY A C 1
ATOM 1768 O O . GLY A 1 216 ? -1.019 -17.520 10.839 1.00 11.76 260 GLY A O 1
ATOM 1769 N N . ILE A 1 217 ? -1.486 -19.115 12.391 1.00 11.47 261 ILE A N 1
ATOM 1770 C CA A ILE A 1 217 ? -2.706 -19.594 11.772 0.75 12.36 261 ILE A CA 1
ATOM 1771 C CA B ILE A 1 217 ? -2.713 -19.588 11.777 0.25 12.30 261 ILE A CA 1
ATOM 1772 C C . ILE A 1 217 ? -3.750 -19.674 12.881 1.00 12.59 261 ILE A C 1
ATOM 1773 O O . ILE A 1 217 ? -3.458 -20.162 13.984 1.00 13.58 261 ILE A O 1
ATOM 1782 N N . ILE A 1 218 ? -4.948 -19.180 12.598 1.00 13.74 262 ILE A N 1
ATOM 1783 C CA . ILE A 1 218 ? -6.051 -19.162 13.549 1.00 14.44 262 ILE A CA 1
ATOM 1784 C C . ILE A 1 218 ? -7.196 -19.992 12.989 1.00 15.08 262 ILE A C 1
ATOM 1785 O O . ILE A 1 218 ? -7.664 -19.745 11.878 1.00 16.32 262 ILE A O 1
ATOM 1790 N N . TRP A 1 219 ? -7.643 -20.982 13.752 1.00 16.33 263 TRP A N 1
ATOM 1791 C CA . TRP A 1 219 ? -8.786 -21.795 13.361 1.00 19.08 263 TRP A CA 1
ATOM 1792 C C . TRP A 1 219 ? -9.965 -21.430 14.249 1.00 21.34 263 TRP A C 1
ATOM 1793 O O . TRP A 1 219 ? -10.011 -21.828 15.409 1.00 21.68 263 TRP A O 1
ATOM 1804 N N . PRO A 1 220 ? -10.934 -20.678 13.715 1.00 22.41 264 PRO A N 1
ATOM 1805 C CA . PRO A 1 220 ? -12.076 -20.311 14.560 1.00 25.26 264 PRO A CA 1
ATOM 1806 C C . PRO A 1 220 ? -12.837 -21.557 15.016 1.00 29.00 264 PRO A C 1
ATOM 1807 O O . PRO A 1 220 ? -12.929 -22.528 14.269 1.00 29.72 264 PRO A O 1
ATOM 1811 N N . GLU A 1 221 ? -13.367 -21.511 16.224 1.00 33.10 265 GLU A N 1
ATOM 1812 C CA . GLU A 1 221 ? -14.012 -22.690 16.780 1.00 38.86 265 GLU A CA 1
ATOM 1813 C C . GLU A 1 221 ? -15.093 -23.193 15.875 1.00 41.86 265 GLU A C 1
ATOM 1814 O O . GLU A 1 221 ? -15.824 -22.432 15.339 1.00 42.41 265 GLU A O 1
ATOM 1820 N N . GLY A 1 222 ? -15.193 -24.494 15.726 1.00 44.86 266 GLY A N 1
ATOM 1821 C CA . GLY A 1 222 ? -16.260 -25.063 14.941 1.00 46.87 266 GLY A CA 1
ATOM 1822 C C . GLY A 1 222 ? -15.842 -25.518 13.589 1.00 48.34 266 GLY A C 1
ATOM 1823 O O . GLY A 1 222 ? -16.605 -25.480 12.645 1.00 48.75 266 GLY A O 1
ATOM 1824 N N . ASP A 1 223 ? -14.619 -25.950 13.464 1.00 49.28 267 ASP A N 1
ATOM 1825 C CA . ASP A 1 223 ? -14.177 -26.320 12.152 1.00 49.93 267 ASP A CA 1
ATOM 1826 C C . ASP A 1 223 ? -14.345 -25.222 11.097 1.00 48.24 267 ASP A C 1
ATOM 1827 O O . ASP A 1 223 ? -14.581 -25.502 9.963 1.00 49.86 267 ASP A O 1
ATOM 1832 N N . GLU A 1 224 ? -14.201 -23.967 11.431 1.00 44.06 268 GLU A N 1
ATOM 1833 C CA . GLU A 1 224 ? -14.291 -23.004 10.367 1.00 38.96 268 GLU A CA 1
ATOM 1834 C C . GLU A 1 224 ? -12.946 -23.013 9.621 1.00 32.90 268 GLU A C 1
ATOM 1835 O O . GLU A 1 224 ? -11.981 -23.475 10.120 1.00 32.35 268 GLU A O 1
ATOM 1841 N N . GLU A 1 225 ? -12.931 -22.508 8.409 1.00 27.62 269 GLU A N 1
ATOM 1842 C CA . GLU A 1 225 ? -11.681 -22.441 7.640 1.00 23.97 269 GLU A CA 1
ATOM 1843 C C . GLU A 1 225 ? -10.719 -21.420 8.293 1.00 19.87 269 GLU A C 1
ATOM 1844 O O . GLU A 1 225 ? -11.141 -20.486 8.865 1.00 20.06 269 GLU A O 1
ATOM 1850 N N . PRO A 1 226 ? -9.431 -21.662 8.174 1.00 16.51 270 PRO A N 1
ATOM 1851 C CA . PRO A 1 226 ? -8.461 -20.869 8.936 1.00 15.12 270 PRO A CA 1
ATOM 1852 C C . PRO A 1 226 ? -8.167 -19.478 8.390 1.00 13.88 270 PRO A C 1
ATOM 1853 O O . PRO A 1 226 ? -8.406 -19.160 7.215 1.00 15.05 270 PRO A O 1
ATOM 1857 N N . ILE A 1 227 ? -7.627 -18.656 9.278 1.00 13.26 271 ILE A N 1
ATOM 1858 C CA . ILE A 1 227 ? -7.105 -17.340 8.963 1.00 13.44 271 ILE A CA 1
ATOM 1859 C C . ILE A 1 227 ? -5.592 -17.403 9.087 1.00 12.94 271 ILE A C 1
ATOM 1860 O O . ILE A 1 227 ? -5.066 -17.898 10.080 1.00 14.50 271 ILE A O 1
ATOM 1865 N N . VAL A 1 228 ? -4.890 -16.911 8.076 1.00 12.53 272 VAL A N 1
ATOM 1866 C CA . VAL A 1 228 ? -3.445 -16.812 8.117 1.00 13.07 272 VAL A CA 1
ATOM 1867 C C . VAL A 1 228 ? -3.093 -15.381 8.485 1.00 13.29 272 VAL A C 1
ATOM 1868 O O . VAL A 1 228 ? -3.673 -14.437 7.930 1.00 14.74 272 VAL A O 1
ATOM 1872 N N . ILE A 1 229 ? -2.143 -15.203 9.399 1.00 11.54 273 ILE A N 1
ATOM 1873 C CA . ILE A 1 229 ? -1.842 -13.875 9.906 1.00 12.60 273 ILE A CA 1
ATOM 1874 C C . ILE A 1 229 ? -0.347 -13.659 10.162 1.00 11.12 273 ILE A C 1
ATOM 1875 O O . ILE A 1 229 ? 0.338 -14.542 10.680 1.00 12.49 273 ILE A O 1
ATOM 1880 N N . ALA A 1 230 ? 0.153 -12.483 9.781 1.00 11.42 274 ALA A N 1
ATOM 1881 C CA . ALA A 1 230 ? 1.506 -12.070 10.128 1.00 10.91 274 ALA A CA 1
ATOM 1882 C C . ALA A 1 230 ? 1.467 -10.643 10.612 1.00 11.72 274 ALA A C 1
ATOM 1883 O O . ALA A 1 230 ? 0.883 -9.771 9.955 1.00 11.84 274 ALA A O 1
ATOM 1885 N N . ILE A 1 231 ? 2.080 -10.413 11.770 1.00 10.93 275 ILE A N 1
ATOM 1886 C CA . ILE A 1 231 ? 2.206 -9.081 12.316 1.00 11.32 275 ILE A CA 1
ATOM 1887 C C . ILE A 1 231 ? 3.684 -8.846 12.576 1.00 10.20 275 ILE A C 1
ATOM 1888 O O . ILE A 1 231 ? 4.346 -9.647 13.247 1.00 11.38 275 ILE A O 1
ATOM 1893 N N . MET A 1 232 ? 4.213 -7.772 12.000 1.00 11.71 276 MET A N 1
ATOM 1894 C CA A MET A 1 232 ? 5.608 -7.410 12.180 0.50 10.11 276 MET A CA 1
ATOM 1895 C CA B MET A 1 232 ? 5.708 -7.410 12.180 0.50 13.72 276 MET A CA 1
ATOM 1896 C C . MET A 1 232 ? 5.678 -5.978 12.660 1.00 11.55 276 MET A C 1
ATOM 1897 O O . MET A 1 232 ? 4.819 -5.164 12.333 1.00 13.27 276 MET A O 1
ATOM 1906 N N . SER A 1 233 ? 6.698 -5.654 13.441 1.00 12.00 277 SER A N 1
ATOM 1907 C CA . SER A 1 233 ? 6.815 -4.279 13.914 1.00 12.32 277 SER A CA 1
ATOM 1908 C C . SER A 1 233 ? 8.244 -3.936 14.266 1.00 13.13 277 SER A C 1
ATOM 1909 O O . SER A 1 233 ? 9.044 -4.824 14.579 1.00 12.85 277 SER A O 1
ATOM 1912 N N . SER A 1 234 ? 8.561 -2.645 14.228 1.00 13.72 278 SER A N 1
ATOM 1913 C CA A SER A 1 234 ? 9.882 -2.177 14.635 0.71 15.15 278 SER A CA 1
ATOM 1914 C CA B SER A 1 234 ? 9.876 -2.180 14.648 0.29 15.12 278 SER A CA 1
ATOM 1915 C C . SER A 1 234 ? 9.833 -0.707 15.023 1.00 16.17 278 SER A C 1
ATOM 1916 O O . SER A 1 234 ? 8.833 -0.028 14.797 1.00 16.75 278 SER A O 1
ATOM 1921 N N . ARG A 1 235 ? 10.924 -0.217 15.599 1.00 20.42 279 ARG A N 1
ATOM 1922 C CA . ARG A 1 235 ? 10.982 1.151 16.096 1.00 21.12 279 ARG A CA 1
ATOM 1923 C C . ARG A 1 235 ? 12.247 1.869 15.625 1.00 25.43 279 ARG A C 1
ATOM 1924 O O . ARG A 1 235 ? 13.081 1.277 14.935 1.00 25.49 279 ARG A O 1
ATOM 1932 N N . ASP A 1 236 ? 12.369 3.146 15.980 1.00 26.96 280 ASP A N 1
ATOM 1933 C CA . ASP A 1 236 ? 13.430 4.019 15.458 1.00 30.01 280 ASP A CA 1
ATOM 1934 C C . ASP A 1 236 ? 14.791 3.834 16.127 1.00 30.93 280 ASP A C 1
ATOM 1935 O O . ASP A 1 236 ? 15.832 4.006 15.491 1.00 31.99 280 ASP A O 1
ATOM 1940 N N . GLU A 1 237 ? 14.783 3.509 17.413 1.00 29.36 281 GLU A N 1
ATOM 1941 C CA . GLU A 1 237 ? 16.019 3.442 18.176 1.00 30.61 281 GLU A CA 1
ATOM 1942 C C . GLU A 1 237 ? 16.576 2.024 18.263 1.00 26.99 281 GLU A C 1
ATOM 1943 O O . GLU A 1 237 ? 15.836 1.063 18.459 1.00 24.97 281 GLU A O 1
ATOM 1949 N N . GLU A 1 238 ? 17.897 1.925 18.137 1.00 27.74 282 GLU A N 1
ATOM 1950 C CA . GLU A 1 238 ? 18.625 0.664 18.209 1.00 29.65 282 GLU A CA 1
ATOM 1951 C C . GLU A 1 238 ? 18.230 -0.195 19.415 1.00 30.15 282 GLU A C 1
ATOM 1952 O O . GLU A 1 238 ? 17.933 -1.382 19.275 1.00 30.83 282 GLU A O 1
ATOM 1958 N N . ASP A 1 239 ? 18.215 0.409 20.595 1.00 30.41 283 ASP A N 1
ATOM 1959 C CA . ASP A 1 239 ? 17.942 -0.328 21.825 1.00 29.27 283 ASP A CA 1
ATOM 1960 C C . ASP A 1 239 ? 16.510 -0.158 22.313 1.00 27.01 283 ASP A C 1
ATOM 1961 O O . ASP A 1 239 ? 16.225 -0.363 23.490 1.00 28.12 283 ASP A O 1
ATOM 1966 N N . ALA A 1 240 ? 15.612 0.210 21.407 1.00 24.01 284 ALA A N 1
ATOM 1967 C CA . ALA A 1 240 ? 14.215 0.430 21.757 1.00 23.68 284 ALA A CA 1
ATOM 1968 C C . ALA A 1 240 ? 13.550 -0.826 22.309 1.00 22.48 284 ALA A C 1
ATOM 1969 O O . ALA A 1 240 ? 13.881 -1.949 21.920 1.00 22.43 284 ALA A O 1
ATOM 1971 N N . ASP A 1 241 ? 12.594 -0.627 23.207 1.00 22.18 285 ASP A N 1
ATOM 1972 C CA . ASP A 1 241 ? 11.798 -1.725 23.730 1.00 21.82 285 ASP A CA 1
ATOM 1973 C C . ASP A 1 241 ? 10.533 -1.913 22.906 1.00 20.76 285 ASP A C 1
ATOM 1974 O O . ASP A 1 241 ? 10.083 -0.997 22.220 1.00 23.53 285 ASP A O 1
ATOM 1979 N N . TYR A 1 242 ? 9.966 -3.110 22.971 1.00 19.50 286 TYR A N 1
ATOM 1980 C CA . TYR A 1 242 ? 8.671 -3.367 22.368 1.00 17.99 286 TYR A CA 1
ATOM 1981 C C . TYR A 1 242 ? 7.615 -3.561 23.451 1.00 17.21 286 TYR A C 1
ATOM 1982 O O . TYR A 1 242 ? 7.937 -3.667 24.644 1.00 19.00 286 TYR A O 1
ATOM 1991 N N . ASP A 1 243 ? 6.358 -3.593 23.030 1.00 16.68 287 ASP A N 1
ATOM 1992 C CA . ASP A 1 243 ? 5.230 -3.840 23.913 1.00 16.39 287 ASP A CA 1
ATOM 1993 C C . ASP A 1 243 ? 4.335 -4.896 23.270 1.00 15.57 287 ASP A C 1
ATOM 1994 O O . ASP A 1 243 ? 3.760 -4.651 22.198 1.00 17.29 287 ASP A O 1
ATOM 1999 N N . ASP A 1 244 ? 4.245 -6.069 23.899 1.00 15.59 288 ASP A N 1
ATOM 2000 C CA . ASP A 1 244 ? 3.428 -7.180 23.398 1.00 16.44 288 ASP A CA 1
ATOM 2001 C C . ASP A 1 244 ? 1.973 -6.756 23.144 1.00 15.54 288 ASP A C 1
ATOM 2002 O O . ASP A 1 244 ? 1.291 -7.358 22.313 1.00 17.17 288 ASP A O 1
ATOM 2007 N N . LYS A 1 245 ? 1.474 -5.762 23.882 1.00 15.97 289 LYS A N 1
ATOM 2008 C CA . LYS A 1 245 ? 0.087 -5.335 23.708 1.00 17.34 289 LYS A CA 1
ATOM 2009 C C . LYS A 1 245 ? -0.202 -4.857 22.282 1.00 15.92 289 LYS A C 1
ATOM 2010 O O . LYS A 1 245 ? -1.337 -4.944 21.809 1.00 17.34 289 LYS A O 1
ATOM 2016 N N . LEU A 1 246 ? 0.820 -4.340 21.608 1.00 15.94 290 LEU A N 1
ATOM 2017 C CA . LEU A 1 246 ? 0.682 -3.973 20.199 1.00 15.44 290 LEU A CA 1
ATOM 2018 C C . LEU A 1 246 ? 0.151 -5.134 19.353 1.00 14.18 290 LEU A C 1
ATOM 2019 O O . LEU A 1 246 ? -0.748 -4.960 18.523 1.00 15.21 290 LEU A O 1
ATOM 2024 N N . ILE A 1 247 ? 0.717 -6.318 19.571 1.00 14.52 291 ILE A N 1
ATOM 2025 C CA . ILE A 1 247 ? 0.401 -7.479 18.759 1.00 14.14 291 ILE A CA 1
ATOM 2026 C C . ILE A 1 247 ? -0.984 -8.020 19.099 1.00 14.28 291 ILE A C 1
ATOM 2027 O O . ILE A 1 247 ? -1.758 -8.374 18.205 1.00 14.95 291 ILE A O 1
ATOM 2032 N N . GLU A 1 248 ? -1.297 -8.074 20.394 1.00 14.63 292 GLU A N 1
ATOM 2033 C CA . GLU A 1 248 ? -2.637 -8.446 20.834 1.00 15.40 292 GLU A CA 1
ATOM 2034 C C . GLU A 1 248 ? -3.699 -7.530 20.219 1.00 15.34 292 GLU A C 1
ATOM 2035 O O . GLU A 1 248 ? -4.703 -8.002 19.677 1.00 16.11 292 GLU A O 1
ATOM 2041 N N . LYS A 1 249 ? -3.483 -6.220 20.313 1.00 15.82 293 LYS A N 1
ATOM 2042 C CA . LYS A 1 249 ? -4.448 -5.254 19.792 1.00 17.45 293 LYS A CA 1
ATOM 2043 C C . LYS A 1 249 ? -4.583 -5.314 18.269 1.00 17.34 293 LYS A C 1
ATOM 2044 O O . LYS A 1 249 ? -5.687 -5.187 17.731 1.00 19.26 293 LYS A O 1
ATOM 2050 N N . ALA A 1 250 ? -3.471 -5.519 17.568 1.00 16.32 294 ALA A N 1
ATOM 2051 C CA . ALA A 1 250 ? -3.540 -5.641 16.116 1.00 16.51 294 ALA A CA 1
ATOM 2052 C C . ALA A 1 250 ? -4.367 -6.865 15.739 1.00 15.29 294 ALA A C 1
ATOM 2053 O O . ALA A 1 250 ? -5.151 -6.824 14.791 1.00 16.39 294 ALA A O 1
ATOM 2055 N N . THR A 1 251 ? -4.199 -7.951 16.489 1.00 15.10 295 THR A N 1
ATOM 2056 C CA . THR A 1 251 ? -4.970 -9.166 16.263 1.00 15.73 295 THR A CA 1
ATOM 2057 C C . THR A 1 251 ? -6.466 -8.929 16.458 1.00 15.89 295 THR A C 1
ATOM 2058 O O . THR A 1 251 ? -7.287 -9.358 15.647 1.00 17.41 295 THR A O 1
ATOM 2062 N N . GLU A 1 252 ? -6.819 -8.230 17.529 1.00 17.26 296 GLU A N 1
ATOM 2063 C CA . GLU A 1 252 ? -8.214 -7.904 17.793 1.00 18.12 296 GLU A CA 1
ATOM 2064 C C . GLU A 1 252 ? -8.829 -7.105 16.643 1.00 17.94 296 GLU A C 1
ATOM 2065 O O . GLU A 1 252 ? -9.942 -7.387 16.198 1.00 19.29 296 GLU A O 1
ATOM 2071 N N . ILE A 1 253 ? -8.090 -6.119 16.150 1.00 18.70 297 ILE A N 1
ATOM 2072 C CA . ILE A 1 253 ? -8.550 -5.309 15.026 1.00 19.56 297 ILE A CA 1
ATOM 2073 C C . ILE A 1 253 ? -8.726 -6.151 13.752 1.00 19.27 297 ILE A C 1
ATOM 2074 O O . ILE A 1 253 ? -9.729 -6.022 13.047 1.00 20.93 297 ILE A O 1
ATOM 2079 N N . VAL A 1 254 ? -7.766 -7.026 13.477 1.00 18.51 298 VAL A N 1
ATOM 2080 C CA . VAL A 1 254 ? -7.859 -7.914 12.326 1.00 19.32 298 VAL A CA 1
ATOM 2081 C C . VAL A 1 254 ? -9.141 -8.733 12.383 1.00 19.91 298 VAL A C 1
ATOM 2082 O O . VAL A 1 254 ? -9.889 -8.809 11.402 1.00 21.75 298 VAL A O 1
ATOM 2086 N N . LEU A 1 255 ? -9.396 -9.353 13.533 1.00 20.46 299 LEU A N 1
ATOM 2087 C CA . LEU A 1 255 ? -10.551 -10.234 13.655 1.00 22.05 299 LEU A CA 1
ATOM 2088 C C . LEU A 1 255 ? -11.870 -9.463 13.580 1.00 24.26 299 LEU A C 1
ATOM 2089 O O . LEU A 1 255 ? -12.855 -9.962 13.039 1.00 26.55 299 LEU A O 1
ATOM 2094 N N . GLN A 1 256 ? -11.880 -8.241 14.106 1.00 25.65 300 GLN A N 1
ATOM 2095 C CA . GLN A 1 256 ? -13.034 -7.360 13.957 1.00 29.30 300 GLN A CA 1
ATOM 2096 C C . GLN A 1 256 ? -13.334 -7.108 12.480 1.00 30.98 300 GLN A C 1
ATOM 2097 O O . GLN A 1 256 ? -14.487 -7.149 12.053 1.00 33.02 300 GLN A O 1
ATOM 2103 N N . GLU A 1 257 ? -12.287 -6.849 11.703 1.00 30.75 301 GLU A N 1
ATOM 2104 C CA . GLU A 1 257 ? -12.441 -6.592 10.273 1.00 33.16 301 GLU A CA 1
ATOM 2105 C C . GLU A 1 257 ? -12.855 -7.839 9.503 1.00 34.08 301 GLU A C 1
ATOM 2106 O O . GLU A 1 257 ? -13.799 -7.809 8.714 1.00 35.39 301 GLU A O 1
ATOM 2112 N N . LEU A 1 258 ? -12.201 -8.953 9.722 1.00 33.61 302 LEU A N 1
ATOM 2113 C CA . LEU A 1 258 ? -12.418 -10.153 8.951 1.00 34.11 302 LEU A CA 1
ATOM 2114 C C . LEU A 1 258 ? -13.718 -10.834 9.274 1.00 40.25 302 LEU A C 1
ATOM 2115 O O . LEU A 1 258 ? -14.362 -11.424 8.410 1.00 41.13 302 LEU A O 1
ATOM 2120 N N . ARG A 1 259 ? -14.073 -10.767 10.536 1.00 46.11 303 ARG A N 1
ATOM 2121 C CA . ARG A 1 259 ? -15.213 -11.475 11.023 1.00 52.45 303 ARG A CA 1
ATOM 2122 C C . ARG A 1 259 ? -16.432 -10.615 11.073 1.00 57.13 303 ARG A C 1
ATOM 2123 O O . ARG A 1 259 ? -17.429 -11.027 11.581 1.00 58.30 303 ARG A O 1
ATOM 2131 N N . ASN A 1 260 ? -16.362 -9.423 10.532 0.90 60.20 304 ASN A N 1
ATOM 2132 C CA . ASN A 1 260 ? -17.551 -8.593 10.485 0.90 62.89 304 ASN A CA 1
ATOM 2133 C C . ASN A 1 260 ? -17.815 -8.027 9.137 0.90 63.86 304 ASN A C 1
ATOM 2134 O O . ASN A 1 260 ? -17.911 -8.775 8.167 0.90 64.41 304 ASN A O 1
#